Protein AF-A0A540W1D3-F1 (afdb_monomer_lite)

Foldseek 3Di:
DCLDQAVVSVHPRAQEDEAAQFDDPPPPDDDGDHQQQVVLDDDLPCPSGHPQVCLVPPVVVVVVNCVRHVNHFYWYDYLADHLNQWPRSDRDQAPDPPGHGTAGDPVSDDDWDWDWDDDPVGIKIKTKDAQDFDPDDCDDPNVVPDDDDDTQTWMKMWIFDDADPVRDDTGIDITTGSHRDDDPVRVVVRVVVVVCVVVVVVLVVCLCPPVVLVVDPDPDVVVNVVSVVVSVVLLVVLLVCQLVFDQPDDPPDDDDDSNPDDSVRSVVRVVVVVVVDDDPDDDDDPPDDDPPD

Secondary structure (DSSP, 8-state):
-HHHH-TTTT-----EEEEEES--TT--SSSP--TT-GGG---TT-TT---HHHHTTHHHHHHHHHHH-TT-EEEEEESS--GGGBTTS-SSSSSSTTPPPP-B-GGGS---EEEEEEETTEEEEEEEEEEE-----S-GGGTT--SS-----EEEEEEE-S--TTSPPPPPEEEEES-SS--HHHHHHHHHHHHTHHHHHHHHHHHHHTS-TT-S---SHHHHHHHHHHHHHHHHHHHHTGGG------TTSPP--GGG--HHHHHHHHHHHHTTS--SSPPPPPSS--S--

Structure (mmCIF, N/CA/C/O backbone):
data_AF-A0A540W1D3-F1
#
_entry.id   AF-A0A540W1D3-F1
#
loop_
_atom_site.group_PDB
_atom_site.id
_atom_site.type_symbol
_atom_site.label_atom_id
_atom_site.label_alt_id
_atom_site.label_comp_id
_atom_site.label_asym_id
_atom_site.label_entity_id
_atom_site.label_seq_id
_atom_site.pdbx_PDB_ins_code
_atom_site.Cartn_x
_atom_site.Cartn_y
_atom_site.Cartn_z
_atom_site.occupancy
_atom_site.B_iso_or_equiv
_atom_site.auth_seq_id
_atom_site.auth_comp_id
_atom_site.auth_asym_id
_atom_site.auth_atom_id
_atom_site.pdbx_PDB_model_num
ATOM 1 N N . MET A 1 1 ? 3.772 19.049 2.034 1.00 85.75 1 MET A N 1
ATOM 2 C CA . MET A 1 1 ? 5.084 18.387 2.199 1.00 85.75 1 MET A CA 1
ATOM 3 C C . MET A 1 1 ? 5.730 18.652 3.558 1.00 85.75 1 MET A C 1
ATOM 5 O O . MET A 1 1 ? 5.825 17.698 4.314 1.00 85.75 1 MET A O 1
ATOM 9 N N . ASN A 1 2 ? 6.068 19.894 3.945 1.00 87.00 2 ASN A N 1
ATOM 10 C CA . ASN A 1 2 ? 6.682 20.184 5.263 1.00 87.00 2 ASN A CA 1
ATOM 11 C C . ASN A 1 2 ? 5.919 19.600 6.465 1.00 87.00 2 ASN A C 1
ATOM 13 O O . ASN A 1 2 ? 6.499 18.860 7.249 1.00 87.00 2 ASN A O 1
ATOM 17 N N . LYS A 1 3 ? 4.600 19.819 6.549 1.00 88.50 3 LYS A N 1
ATOM 18 C CA . LYS A 1 3 ? 3.762 19.248 7.623 1.00 88.50 3 LYS A CA 1
ATOM 19 C C . LYS A 1 3 ? 3.790 17.716 7.698 1.00 88.50 3 LYS A C 1
ATOM 21 O O . LYS A 1 3 ? 3.527 17.160 8.756 1.00 88.50 3 LYS A O 1
ATOM 26 N N . LEU A 1 4 ? 4.084 17.043 6.585 1.00 85.62 4 LEU A N 1
ATOM 27 C CA . LEU A 1 4 ? 4.063 15.585 6.484 1.00 85.62 4 LEU A CA 1
ATOM 28 C C . LEU A 1 4 ? 5.431 14.971 6.796 1.00 85.62 4 LEU A C 1
ATOM 30 O O . LEU A 1 4 ? 5.492 14.020 7.562 1.00 85.62 4 LEU A O 1
ATOM 34 N N . PHE A 1 5 ? 6.517 15.516 6.242 1.00 89.44 5 PHE A N 1
ATOM 35 C CA . PHE A 1 5 ? 7.843 14.879 6.284 1.00 89.44 5 PHE A CA 1
ATOM 36 C C . PHE A 1 5 ? 8.843 15.594 7.205 1.00 89.44 5 PHE A C 1
ATOM 38 O O . PHE A 1 5 ? 9.684 14.940 7.808 1.00 89.44 5 PHE A O 1
ATOM 45 N N . ASN A 1 6 ? 8.735 16.909 7.402 1.00 91.19 6 ASN A N 1
ATOM 46 C CA . ASN A 1 6 ? 9.759 17.682 8.105 1.00 91.19 6 ASN A CA 1
ATOM 47 C C . ASN A 1 6 ? 9.479 17.776 9.617 1.00 91.19 6 ASN A C 1
ATOM 49 O O . ASN A 1 6 ? 8.715 18.641 10.049 1.00 91.19 6 ASN A O 1
ATOM 53 N N . ARG A 1 7 ? 10.110 16.912 10.430 1.00 87.56 7 ARG A N 1
ATOM 54 C CA . ARG A 1 7 ? 9.991 16.965 11.907 1.00 87.56 7 ARG A CA 1
ATOM 55 C C . ARG A 1 7 ? 10.544 18.262 12.492 1.00 87.56 7 ARG A C 1
ATOM 57 O O . ARG A 1 7 ? 9.928 18.834 13.385 1.00 87.56 7 ARG A O 1
ATOM 64 N N . SER A 1 8 ? 11.667 18.742 11.964 1.00 86.88 8 SER A N 1
ATOM 65 C CA . SER A 1 8 ? 12.352 19.945 12.455 1.00 86.88 8 SER A CA 1
ATOM 66 C C . SER A 1 8 ? 11.527 21.219 12.256 1.00 86.88 8 SER A C 1
ATOM 68 O O . SER A 1 8 ? 11.670 22.168 13.016 1.00 86.88 8 SER A O 1
ATOM 70 N N . ALA A 1 9 ? 10.620 21.229 11.274 1.00 86.00 9 ALA A N 1
ATOM 71 C CA . ALA A 1 9 ? 9.668 22.314 11.035 1.00 86.00 9 ALA A CA 1
ATOM 72 C C . ALA A 1 9 ? 8.279 22.070 11.669 1.00 86.00 9 ALA A C 1
ATOM 74 O O . ALA A 1 9 ? 7.290 22.662 11.234 1.00 86.00 9 ALA A O 1
ATOM 75 N N . GLY A 1 10 ? 8.175 21.175 12.659 1.00 80.88 10 GLY A N 1
ATOM 76 C CA . GLY A 1 10 ? 6.924 20.891 13.375 1.00 80.88 10 GLY A CA 1
ATOM 77 C C . GLY A 1 10 ? 5.929 19.999 12.619 1.00 80.88 10 GLY A C 1
ATOM 78 O O . GLY A 1 10 ? 4.747 19.971 12.959 1.00 80.88 10 GLY A O 1
ATOM 79 N N . GLY A 1 11 ? 6.373 19.290 11.578 1.00 87.19 11 GLY A N 1
ATOM 80 C CA . GLY A 1 11 ? 5.583 18.276 10.878 1.00 87.19 11 GLY A CA 1
ATOM 81 C C . GLY A 1 11 ? 5.578 16.914 11.581 1.00 87.19 11 GLY A C 1
ATOM 82 O O . GLY A 1 11 ? 6.406 16.632 12.444 1.00 87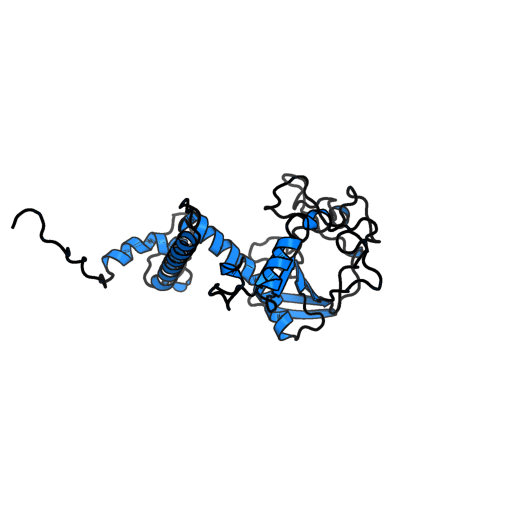.19 11 GLY A O 1
ATOM 83 N N . ILE A 1 12 ? 4.665 16.027 11.172 1.00 84.06 12 ILE A N 1
ATOM 84 C CA . ILE A 1 12 ? 4.482 14.696 11.790 1.00 84.06 12 ILE A CA 1
ATOM 85 C C . ILE A 1 12 ? 5.610 13.703 11.468 1.00 84.06 12 ILE A C 1
ATOM 87 O O . ILE A 1 12 ? 5.731 12.666 12.116 1.00 84.06 12 ILE A O 1
ATOM 91 N N . GLY A 1 13 ? 6.443 14.006 10.469 1.00 87.88 13 GLY A N 1
ATOM 92 C CA . GLY A 1 13 ? 7.640 13.233 10.166 1.00 87.88 13 GLY A CA 1
ATOM 93 C C . GLY A 1 13 ? 7.377 11.808 9.712 1.00 87.88 13 GLY A C 1
ATOM 94 O O . GLY A 1 13 ? 7.962 10.881 10.283 1.00 87.88 13 GLY A O 1
ATOM 95 N N . LEU A 1 14 ? 6.504 11.643 8.715 1.00 83.44 14 LEU A N 1
ATOM 96 C CA . LEU A 1 14 ? 6.305 10.375 8.022 1.00 83.44 14 LEU A CA 1
ATOM 97 C C . LEU A 1 14 ? 7.659 9.844 7.540 1.00 83.44 14 LEU A C 1
ATOM 99 O O . LEU A 1 14 ? 8.406 10.542 6.854 1.00 83.44 14 LEU A O 1
ATOM 103 N N . SER A 1 15 ? 7.974 8.611 7.922 1.00 86.38 15 SER A N 1
ATOM 104 C CA . SER A 1 15 ? 9.260 7.958 7.655 1.00 86.38 15 SER A CA 1
ATOM 105 C C . SER A 1 15 ? 9.141 6.748 6.729 1.00 86.38 15 SER A C 1
ATOM 107 O O . SER A 1 15 ? 10.139 6.086 6.473 1.00 86.38 15 SER A O 1
ATOM 109 N N . LEU A 1 16 ? 7.944 6.459 6.214 1.00 82.56 16 LEU A N 1
ATOM 110 C CA . LEU A 1 16 ? 7.698 5.425 5.213 1.00 82.56 16 LEU A CA 1
ATOM 111 C C . LEU A 1 16 ? 6.676 5.944 4.200 1.00 82.56 16 LEU A C 1
ATOM 113 O O . LEU A 1 16 ? 5.617 6.439 4.590 1.00 82.56 16 LEU A O 1
ATOM 117 N N . MET A 1 17 ? 6.977 5.813 2.912 1.00 83.94 17 MET A N 1
ATOM 118 C CA . MET A 1 17 ? 6.045 6.116 1.826 1.00 83.94 17 MET A CA 1
ATOM 119 C C . MET A 1 17 ? 5.960 4.931 0.872 1.00 83.94 17 MET A C 1
ATOM 121 O O . MET A 1 17 ? 6.982 4.384 0.468 1.00 83.94 17 MET A O 1
ATOM 125 N N . ARG A 1 18 ? 4.732 4.553 0.506 1.00 83.25 18 ARG A N 1
ATOM 126 C CA . ARG A 1 18 ? 4.469 3.544 -0.519 1.00 83.25 18 ARG A CA 1
ATOM 127 C C . ARG A 1 18 ? 4.267 4.218 -1.876 1.00 83.25 18 ARG A C 1
ATOM 129 O O . ARG A 1 18 ? 3.488 5.165 -1.955 1.00 83.25 18 ARG A O 1
ATOM 136 N N . VAL A 1 19 ? 4.931 3.713 -2.910 1.00 86.56 19 VAL A N 1
ATOM 137 C CA . VAL A 1 19 ? 4.941 4.280 -4.264 1.00 86.56 19 VAL A CA 1
ATOM 138 C C . VAL A 1 19 ? 4.588 3.186 -5.277 1.00 86.56 19 VAL A C 1
ATOM 140 O O . VAL A 1 19 ? 5.283 2.172 -5.334 1.00 86.56 19 VAL A O 1
ATOM 143 N N . PRO A 1 20 ? 3.520 3.347 -6.071 1.00 83.62 20 PRO A N 1
ATOM 144 C CA . PRO A 1 20 ? 3.271 2.467 -7.204 1.00 83.62 20 PRO A CA 1
ATOM 145 C C . PRO A 1 20 ? 4.400 2.564 -8.241 1.00 83.62 20 PRO A C 1
ATOM 147 O O . PRO A 1 20 ? 4.852 3.662 -8.551 1.00 83.62 20 PRO A O 1
ATOM 150 N N . MET A 1 21 ? 4.849 1.432 -8.778 1.00 84.38 21 MET A N 1
ATOM 151 C CA . MET A 1 21 ? 5.685 1.376 -9.978 1.00 84.38 21 MET A CA 1
ATOM 152 C C . MET A 1 21 ? 4.778 1.120 -11.177 1.00 84.38 21 MET A C 1
ATOM 154 O O . MET A 1 21 ? 4.112 0.085 -11.228 1.00 84.38 21 MET A O 1
ATOM 158 N N . GLY A 1 22 ? 4.731 2.066 -12.113 1.00 86.12 22 GLY A N 1
ATOM 159 C CA . GLY A 1 22 ? 3.737 2.048 -13.1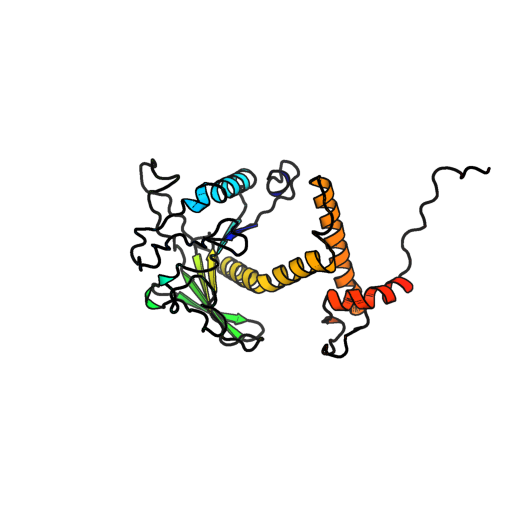81 1.00 86.12 22 GLY A CA 1
ATOM 160 C C . GLY A 1 22 ? 2.338 2.420 -12.683 1.00 86.12 22 GLY A C 1
ATOM 161 O O . GLY A 1 22 ? 2.156 3.051 -11.638 1.00 86.12 22 GLY A O 1
ATOM 162 N N . SER A 1 23 ? 1.323 2.028 -13.446 1.00 84.81 23 SER A N 1
ATOM 163 C CA . SER A 1 23 ? -0.061 2.380 -13.152 1.00 84.81 23 SER A CA 1
ATOM 164 C C . SER A 1 23 ? -0.620 1.722 -11.899 1.00 84.81 23 SER A C 1
ATOM 166 O O . SER A 1 23 ? -0.364 0.559 -11.615 1.00 84.81 23 SER A O 1
ATOM 168 N N . SER A 1 24 ? -1.485 2.459 -11.203 1.00 82.50 24 SER A N 1
ATOM 169 C CA . SER A 1 24 ? -2.366 1.954 -10.148 1.00 82.50 24 SER A CA 1
ATOM 170 C C . SER A 1 24 ? -3.823 2.283 -10.478 1.00 82.50 24 SER A C 1
ATOM 172 O O . SER A 1 24 ? -4.117 2.976 -11.451 1.00 82.50 24 SER A O 1
ATOM 174 N N . ASP A 1 25 ? -4.749 1.860 -9.622 1.00 76.25 25 ASP A N 1
ATOM 175 C CA . ASP A 1 25 ? -6.150 2.292 -9.666 1.00 76.25 25 ASP A CA 1
ATOM 176 C C . ASP A 1 25 ? -6.335 3.812 -9.462 1.00 76.25 25 ASP A C 1
ATOM 178 O O . ASP A 1 25 ? -7.406 4.341 -9.752 1.00 76.25 25 ASP A O 1
ATOM 182 N N . TYR A 1 26 ? -5.297 4.520 -8.999 1.00 71.38 26 TYR A N 1
ATOM 183 C CA . TYR A 1 26 ? -5.271 5.979 -8.837 1.00 71.38 26 TYR A CA 1
ATOM 184 C C . TYR A 1 26 ? -4.557 6.720 -9.976 1.00 71.38 26 TYR A C 1
ATOM 186 O O . TYR A 1 26 ? -4.406 7.941 -9.897 1.00 71.38 26 TYR A O 1
ATOM 194 N N . THR A 1 27 ? -4.111 6.026 -11.028 1.00 78.94 27 THR A N 1
ATOM 195 C CA . THR A 1 27 ? -3.547 6.693 -12.207 1.00 78.94 27 THR A CA 1
ATOM 196 C C . THR A 1 27 ? -4.639 7.503 -12.902 1.00 78.94 27 THR A C 1
ATOM 198 O O . THR A 1 27 ? -5.654 6.964 -13.334 1.00 78.94 27 THR A O 1
ATOM 201 N N . ALA A 1 28 ? -4.441 8.820 -12.985 1.00 70.88 28 ALA A N 1
ATOM 202 C CA . ALA A 1 28 ? -5.463 9.745 -13.472 1.00 70.88 28 ALA A CA 1
ATOM 203 C C . ALA A 1 28 ? -5.654 9.699 -14.996 1.00 70.88 28 ALA A C 1
ATOM 205 O O . ALA A 1 28 ? -6.727 10.038 -15.493 1.00 70.88 28 ALA A O 1
ATOM 206 N N . THR A 1 29 ? -4.616 9.308 -15.731 1.00 72.06 29 THR A N 1
ATOM 207 C CA . THR A 1 29 ? -4.564 9.349 -17.192 1.00 72.06 29 THR A CA 1
ATOM 208 C C . THR A 1 29 ? -4.540 7.935 -17.766 1.00 72.06 29 THR A C 1
ATOM 210 O O . THR A 1 29 ? -3.561 7.222 -17.557 1.00 72.06 29 THR A O 1
ATOM 213 N N . PRO A 1 30 ? -5.591 7.512 -18.491 1.00 72.38 30 PRO A N 1
ATOM 214 C CA . PRO A 1 30 ? -5.525 6.337 -19.351 1.00 72.38 30 PRO A CA 1
ATOM 215 C C . PRO A 1 30 ? -4.537 6.558 -20.516 1.00 72.38 30 PRO A C 1
ATOM 217 O O . PRO A 1 30 ? -4.353 7.707 -20.928 1.00 72.38 30 PRO A O 1
ATOM 220 N N . PRO A 1 31 ? -3.982 5.488 -21.116 1.00 80.62 31 PRO A N 1
ATOM 221 C CA . PRO A 1 31 ? -4.163 4.079 -20.750 1.00 80.62 31 PRO A CA 1
ATOM 222 C C . PRO A 1 31 ? -3.361 3.677 -19.499 1.00 80.62 31 PRO A C 1
ATOM 224 O O . PRO A 1 31 ? -2.502 4.415 -19.028 1.00 80.62 31 PRO A O 1
ATOM 227 N N . THR A 1 32 ? -3.646 2.489 -18.955 1.00 84.81 32 THR A N 1
ATOM 228 C CA . THR A 1 32 ? -2.751 1.858 -17.973 1.00 84.81 32 THR A CA 1
ATOM 229 C C . THR A 1 32 ? -1.381 1.644 -18.599 1.00 84.81 32 THR A C 1
ATOM 231 O O . THR A 1 32 ? -1.317 1.174 -19.734 1.00 84.81 32 THR A O 1
ATOM 234 N N . TYR A 1 33 ? -0.330 1.933 -17.841 1.00 88.94 33 TYR A N 1
ATOM 235 C CA . TYR A 1 33 ? 1.055 1.789 -18.266 1.00 88.94 33 TYR A CA 1
ATOM 236 C C . TYR A 1 33 ? 1.892 0.989 -17.263 1.00 88.94 33 TYR A C 1
ATOM 238 O O . TYR A 1 33 ? 1.655 1.045 -16.051 1.00 88.94 33 TYR A O 1
ATOM 246 N N . SER A 1 34 ? 2.913 0.314 -17.766 1.00 89.06 34 SER A N 1
ATOM 247 C CA . SER A 1 34 ? 4.101 -0.106 -17.029 1.00 89.06 34 SER A CA 1
ATOM 248 C C . SER A 1 34 ? 5.313 0.669 -17.550 1.00 89.06 34 SER A C 1
ATOM 250 O O . SER A 1 34 ? 5.213 1.475 -18.474 1.00 89.06 34 SER A O 1
ATOM 252 N N . TYR A 1 35 ? 6.481 0.448 -16.954 1.00 90.50 35 TYR A N 1
ATOM 253 C CA . TYR A 1 35 ? 7.702 1.053 -17.477 1.00 90.50 35 TYR A CA 1
ATOM 254 C C . TYR A 1 35 ? 8.233 0.351 -18.721 1.00 90.50 35 TYR A C 1
ATOM 256 O O . TYR A 1 35 ? 9.145 0.886 -19.322 1.00 90.50 35 TYR A O 1
ATOM 264 N N . ASP A 1 36 ? 7.695 -0.798 -19.128 1.00 89.06 36 ASP A N 1
ATOM 265 C CA . ASP A 1 36 ? 8.194 -1.533 -20.294 1.00 89.06 36 ASP A CA 1
ATOM 266 C C . ASP A 1 36 ? 7.053 -2.200 -21.065 1.00 89.06 36 ASP A C 1
ATOM 268 O O . ASP A 1 36 ? 7.063 -3.396 -21.347 1.00 89.06 36 ASP A O 1
ATOM 272 N N . ASP A 1 37 ? 6.004 -1.426 -21.354 1.00 84.12 37 ASP A N 1
ATOM 273 C CA . ASP A 1 37 ? 4.843 -1.959 -22.066 1.00 84.12 37 ASP A CA 1
ATOM 274 C C . ASP A 1 37 ? 5.186 -2.390 -23.483 1.00 84.12 37 ASP A C 1
ATOM 276 O O . ASP A 1 37 ? 4.652 -3.394 -23.940 1.00 84.12 37 ASP A O 1
ATOM 280 N N . ASN A 1 38 ? 6.026 -1.613 -24.178 1.00 82.81 38 ASN A N 1
ATOM 281 C CA . ASN A 1 38 ? 6.475 -1.864 -25.548 1.00 82.81 38 ASN A CA 1
ATOM 282 C C . ASN A 1 38 ? 5.335 -2.278 -26.511 1.00 82.81 38 ASN A C 1
ATOM 284 O O . ASN A 1 38 ? 5.466 -3.215 -27.291 1.00 82.81 38 ASN A O 1
ATOM 288 N N . ASN A 1 39 ? 4.163 -1.629 -26.425 1.00 82.75 39 ASN A N 1
ATOM 289 C CA . ASN A 1 39 ? 2.950 -2.021 -27.169 1.00 82.75 39 ASN A CA 1
ATOM 290 C C . ASN A 1 39 ? 2.600 -3.520 -27.049 1.00 82.75 39 ASN A C 1
ATOM 292 O O . ASN A 1 39 ? 2.087 -4.131 -27.985 1.00 82.75 39 ASN A O 1
ATOM 296 N N . ASN A 1 40 ? 2.878 -4.094 -25.882 1.00 81.06 40 ASN A N 1
ATOM 297 C CA . ASN A 1 40 ? 2.750 -5.505 -25.554 1.00 81.06 40 ASN A CA 1
ATOM 298 C C . ASN A 1 40 ? 3.654 -6.455 -26.366 1.00 81.06 40 ASN A C 1
ATOM 300 O O . ASN A 1 40 ? 3.370 -7.646 -26.477 1.00 81.06 40 ASN A O 1
ATOM 304 N N . VAL A 1 41 ? 4.747 -5.948 -26.934 1.00 84.81 41 VAL A N 1
ATOM 305 C CA . VAL A 1 41 ? 5.796 -6.764 -27.552 1.00 84.81 41 VAL A CA 1
ATOM 306 C C . VAL A 1 41 ? 6.827 -7.117 -26.487 1.00 84.81 41 VAL A C 1
ATOM 308 O O . VAL A 1 41 ? 7.332 -6.234 -25.796 1.00 84.81 41 VAL A O 1
ATOM 311 N N . ALA A 1 42 ? 7.156 -8.405 -26.367 1.00 81.62 42 ALA A N 1
ATOM 312 C CA . ALA A 1 42 ? 8.134 -8.867 -25.392 1.00 81.62 42 ALA A CA 1
ATOM 313 C C . ALA A 1 42 ? 9.474 -8.138 -25.550 1.00 81.62 42 ALA A C 1
ATOM 315 O O . ALA A 1 42 ? 10.042 -8.097 -26.644 1.00 81.62 42 ALA A O 1
ATOM 316 N N . ASP A 1 43 ? 9.995 -7.609 -24.444 1.00 78.12 43 ASP A N 1
ATOM 317 C CA . ASP A 1 43 ? 11.306 -6.969 -24.391 1.00 78.12 43 ASP A CA 1
ATOM 3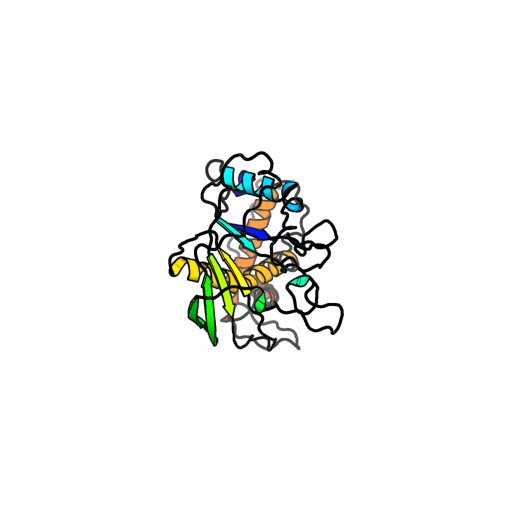18 C C . ASP A 1 43 ? 12.158 -7.543 -23.249 1.00 78.12 43 ASP A C 1
ATOM 320 O O . ASP A 1 43 ? 12.431 -6.878 -22.248 1.00 78.12 43 ASP A O 1
ATOM 324 N N . PRO A 1 44 ? 12.653 -8.787 -23.389 1.00 73.81 44 PRO A N 1
ATOM 325 C CA . PRO A 1 44 ? 13.517 -9.398 -22.377 1.00 73.81 44 PRO A CA 1
ATOM 326 C C . PRO A 1 44 ? 14.812 -8.610 -22.131 1.00 73.81 44 PRO A C 1
ATOM 328 O O . PRO A 1 44 ? 15.505 -8.825 -21.136 1.00 73.81 44 PRO A O 1
ATOM 331 N N . THR A 1 45 ? 15.174 -7.710 -23.051 1.00 76.25 45 THR A N 1
ATOM 332 C CA . THR A 1 45 ? 16.365 -6.869 -22.940 1.00 76.25 45 THR A CA 1
ATOM 333 C C . THR A 1 45 ? 16.119 -5.555 -22.201 1.00 76.25 45 THR A C 1
ATOM 335 O O . THR A 1 45 ? 17.104 -4.922 -21.803 1.00 76.25 45 THR A O 1
ATOM 338 N N . LEU A 1 46 ? 14.852 -5.187 -21.965 1.00 75.19 46 LEU A N 1
ATOM 339 C CA . LEU A 1 46 ? 14.403 -3.900 -21.428 1.00 75.19 46 LEU A CA 1
ATOM 340 C C . LEU A 1 46 ? 14.873 -2.706 -22.281 1.00 75.19 46 LEU A C 1
ATOM 342 O O . LEU A 1 46 ? 15.230 -1.659 -21.738 1.00 75.19 46 LEU A O 1
ATOM 346 N N . ALA A 1 47 ? 14.949 -2.872 -23.602 1.00 79.75 47 ALA A N 1
ATOM 347 C CA . ALA A 1 47 ? 15.370 -1.831 -24.538 1.00 79.75 47 ALA A CA 1
ATOM 348 C C . ALA A 1 47 ? 14.394 -0.640 -24.599 1.00 79.75 47 ALA A C 1
ATOM 350 O O . ALA A 1 47 ? 14.821 0.477 -24.897 1.00 79.75 47 ALA A O 1
ATOM 351 N N . HIS A 1 48 ? 13.116 -0.858 -24.288 1.00 82.75 48 HIS A N 1
ATOM 352 C CA . HIS A 1 48 ? 12.050 0.146 -24.301 1.00 82.75 48 HIS A CA 1
ATOM 353 C C . HIS A 1 48 ? 11.622 0.578 -22.896 1.00 82.75 48 HIS A C 1
ATOM 355 O O . HIS A 1 48 ? 10.679 1.364 -22.754 1.00 82.75 48 HIS A O 1
ATOM 361 N N . PHE A 1 49 ? 12.353 0.135 -21.866 1.00 89.56 49 PHE A N 1
ATOM 362 C CA . PHE A 1 49 ? 12.089 0.533 -20.495 1.00 89.56 49 PHE A CA 1
ATOM 363 C C . PHE A 1 49 ? 12.191 2.057 -20.336 1.00 89.56 49 PHE A C 1
ATOM 365 O O . PHE A 1 49 ? 13.182 2.679 -20.725 1.00 89.56 49 PHE A O 1
ATOM 372 N N . SER A 1 50 ? 11.175 2.663 -19.724 1.00 84.25 50 SER A N 1
ATOM 373 C CA . SER A 1 50 ? 11.077 4.099 -19.522 1.00 84.25 50 SER A CA 1
ATOM 374 C C . SER A 1 50 ? 10.276 4.492 -18.286 1.00 84.25 50 SER A C 1
ATOM 376 O O . SER A 1 50 ? 9.123 4.106 -18.105 1.00 84.25 50 SER A O 1
ATOM 378 N N . ILE A 1 51 ? 10.865 5.371 -17.471 1.00 86.69 51 ILE A N 1
ATOM 379 C CA . ILE A 1 51 ? 10.184 6.052 -16.355 1.00 86.69 51 ILE A CA 1
ATOM 380 C C . ILE A 1 51 ? 9.668 7.445 -16.734 1.00 86.69 51 ILE A C 1
ATOM 382 O O . ILE A 1 51 ? 9.284 8.211 -15.849 1.00 86.69 51 ILE A O 1
ATOM 386 N N . THR A 1 52 ? 9.681 7.813 -18.022 1.00 86.00 52 THR A N 1
ATOM 387 C CA . THR A 1 52 ? 9.335 9.170 -18.481 1.00 86.00 52 THR A CA 1
ATOM 388 C C . THR A 1 52 ? 7.987 9.646 -17.948 1.00 86.00 52 THR A C 1
ATOM 390 O O . THR A 1 52 ? 7.862 10.800 -17.542 1.00 86.00 52 THR A O 1
ATOM 393 N N . HIS A 1 53 ? 7.000 8.750 -17.873 1.00 84.06 53 HIS A N 1
ATOM 394 C CA . HIS A 1 53 ? 5.678 9.065 -17.333 1.00 84.06 53 HIS A CA 1
ATOM 395 C C . HIS A 1 53 ? 5.747 9.630 -15.899 1.00 84.06 53 HIS A C 1
ATOM 397 O O . HIS A 1 53 ? 5.112 10.633 -15.572 1.00 84.06 53 HIS A O 1
ATOM 403 N N . ASP A 1 54 ? 6.585 9.035 -15.054 1.00 86.50 54 ASP A N 1
ATOM 404 C CA . ASP A 1 54 ? 6.694 9.358 -13.631 1.00 86.50 54 ASP A CA 1
ATOM 405 C C . ASP A 1 54 ? 7.554 10.596 -13.351 1.00 86.50 54 ASP A C 1
ATOM 407 O O . ASP A 1 54 ? 7.506 11.157 -12.251 1.00 86.50 54 ASP A O 1
ATOM 411 N N . GLN A 1 55 ? 8.310 11.074 -14.343 1.00 86.06 55 GLN A N 1
ATOM 412 C CA . GLN A 1 55 ? 9.123 12.283 -14.213 1.00 86.06 55 GLN A CA 1
ATOM 413 C C . GLN A 1 55 ? 8.299 13.550 -14.030 1.00 86.06 55 GLN A C 1
ATOM 415 O O . GLN A 1 55 ? 8.766 14.493 -13.395 1.00 86.06 55 GLN A O 1
ATOM 420 N N . ALA A 1 56 ? 7.094 13.587 -14.596 1.00 83.06 56 ALA A N 1
ATOM 421 C CA . ALA A 1 56 ? 6.275 14.788 -14.580 1.00 83.06 56 ALA A CA 1
ATOM 422 C C . ALA A 1 56 ? 5.733 15.107 -13.177 1.00 83.06 56 ALA A C 1
ATOM 424 O O . ALA A 1 56 ? 5.562 16.278 -12.842 1.00 83.06 56 ALA A O 1
ATOM 425 N N . TYR A 1 57 ? 5.460 14.088 -12.349 1.00 80.62 57 TYR A N 1
ATOM 426 C CA . TYR A 1 57 ? 4.777 14.298 -11.067 1.00 80.62 57 TYR A CA 1
ATOM 427 C C . TYR A 1 57 ? 5.204 13.354 -9.935 1.00 80.62 57 TYR A C 1
ATOM 429 O O . TYR A 1 57 ? 5.363 13.826 -8.809 1.00 80.62 57 TYR A O 1
ATOM 437 N N . THR A 1 58 ? 5.424 12.057 -10.184 1.00 86.00 58 THR A N 1
ATOM 438 C CA . THR A 1 58 ? 5.778 11.107 -9.115 1.00 86.00 58 THR A CA 1
ATOM 439 C C . THR A 1 58 ? 7.158 11.437 -8.556 1.00 86.00 58 THR A C 1
ATOM 441 O O . THR A 1 58 ? 7.298 11.750 -7.374 1.00 86.00 58 THR A O 1
ATOM 444 N N . ILE A 1 59 ? 8.180 11.426 -9.414 1.00 89.00 59 ILE A N 1
ATOM 445 C CA . ILE A 1 59 ? 9.584 11.575 -9.011 1.00 89.00 59 ILE A CA 1
ATOM 446 C C . ILE A 1 59 ? 9.842 12.914 -8.300 1.00 89.00 59 ILE A C 1
ATOM 448 O O . ILE A 1 59 ? 10.433 12.882 -7.216 1.00 89.00 59 ILE A O 1
ATOM 452 N N . PRO A 1 60 ? 9.364 14.073 -8.801 1.00 89.38 60 PRO A N 1
ATOM 453 C CA . PRO A 1 60 ? 9.554 15.347 -8.107 1.00 89.38 60 PRO A CA 1
ATOM 454 C C . PRO A 1 60 ? 8.977 15.358 -6.684 1.00 89.38 60 PRO A C 1
ATOM 456 O O . PRO A 1 60 ? 9.600 15.886 -5.761 1.00 89.38 60 PRO A O 1
ATOM 459 N N . ILE A 1 61 ? 7.812 14.735 -6.469 1.00 89.44 61 ILE A N 1
ATOM 460 C CA . ILE A 1 61 ? 7.186 14.662 -5.141 1.00 89.44 61 ILE A CA 1
ATOM 461 C C . ILE A 1 61 ? 7.974 13.746 -4.201 1.00 89.44 61 ILE A C 1
ATOM 463 O O . ILE A 1 61 ? 8.125 14.076 -3.021 1.00 89.44 61 ILE A O 1
ATOM 467 N N . LEU A 1 62 ? 8.516 12.633 -4.704 1.00 91.62 62 LEU A N 1
ATOM 468 C CA . LEU A 1 62 ? 9.375 11.746 -3.914 1.00 91.62 62 LEU A CA 1
ATOM 469 C C . LEU A 1 62 ? 10.665 12.447 -3.488 1.00 91.62 62 LEU A C 1
ATOM 471 O O . LEU A 1 62 ? 11.026 12.400 -2.313 1.00 91.62 62 LEU A O 1
ATOM 475 N N . GLN A 1 63 ? 11.319 13.153 -4.413 1.00 92.38 63 GLN A N 1
ATOM 476 C CA . GLN A 1 63 ? 12.524 13.933 -4.124 1.00 92.38 63 GLN A CA 1
ATOM 477 C C . GLN A 1 63 ? 12.243 15.040 -3.102 1.00 92.38 63 GLN A C 1
ATOM 479 O O . GLN A 1 63 ? 13.024 15.242 -2.173 1.00 92.38 63 GLN A O 1
ATOM 484 N N . GLN A 1 64 ? 11.096 15.716 -3.214 1.00 93.62 64 GLN A N 1
ATOM 485 C CA . GLN A 1 64 ? 10.675 16.713 -2.232 1.00 93.62 64 GLN A CA 1
ATOM 486 C C . GLN A 1 64 ? 10.381 16.094 -0.856 1.00 93.62 64 GLN A C 1
ATOM 488 O O . GLN A 1 64 ? 10.647 16.717 0.168 1.00 93.62 64 GLN A O 1
ATOM 493 N N . ALA A 1 65 ? 9.811 14.889 -0.794 1.00 92.12 65 ALA A N 1
ATOM 494 C CA . ALA A 1 65 ? 9.603 14.194 0.475 1.00 92.12 65 ALA A CA 1
ATOM 495 C C . ALA A 1 65 ? 10.945 13.827 1.126 1.00 92.12 65 ALA A C 1
ATOM 497 O O . ALA A 1 65 ? 11.149 14.092 2.312 1.00 92.12 65 ALA A O 1
ATOM 498 N N . GLN A 1 66 ? 11.866 13.279 0.330 1.00 91.44 66 GLN A N 1
ATOM 499 C CA . GLN A 1 66 ? 13.175 12.821 0.783 1.00 91.44 66 GLN A CA 1
ATOM 500 C C . GLN A 1 66 ? 14.075 13.978 1.226 1.00 91.44 66 GLN A C 1
ATOM 502 O O . GLN A 1 66 ? 14.762 13.850 2.235 1.00 91.44 66 GLN A O 1
ATOM 507 N N . SER A 1 67 ? 14.035 15.132 0.551 1.00 95.00 67 SER A N 1
ATOM 508 C CA . SER A 1 67 ? 14.799 16.313 0.981 1.00 95.00 67 SER A CA 1
ATOM 509 C C . SER A 1 67 ? 14.341 16.850 2.342 1.00 95.00 67 SER A C 1
ATOM 511 O O . SER A 1 67 ? 15.140 17.403 3.094 1.00 95.00 67 SER A O 1
ATOM 513 N N . LEU A 1 68 ? 13.067 16.650 2.687 1.00 94.88 68 LEU A N 1
ATOM 514 C CA . LEU A 1 68 ? 12.487 17.051 3.969 1.00 94.88 68 LEU A CA 1
ATOM 515 C C . LEU A 1 68 ? 12.666 16.008 5.076 1.00 94.88 68 LEU A C 1
ATOM 517 O O . LEU A 1 68 ? 12.662 16.367 6.253 1.00 94.88 68 LEU A O 1
ATOM 521 N N . ASN A 1 69 ? 12.793 14.731 4.715 1.00 93.31 69 ASN A N 1
ATOM 522 C CA . ASN A 1 69 ? 13.110 13.648 5.637 1.00 93.31 69 ASN A CA 1
ATOM 523 C C . ASN A 1 69 ? 14.106 12.666 5.004 1.00 93.31 69 ASN A C 1
ATOM 525 O O . ASN A 1 69 ? 13.688 11.617 4.511 1.00 93.31 69 ASN A O 1
ATOM 529 N N . PRO A 1 70 ? 15.421 12.940 5.068 1.00 91.56 70 PRO A N 1
ATOM 530 C CA . PRO A 1 70 ? 16.432 12.076 4.453 1.00 91.56 70 PRO A CA 1
ATOM 531 C C . PRO A 1 70 ? 16.451 10.643 5.004 1.00 91.56 70 PRO A C 1
ATOM 533 O O . PRO A 1 70 ? 16.937 9.731 4.346 1.00 91.56 70 PRO A O 1
ATOM 536 N N . SER A 1 71 ? 15.900 10.432 6.206 1.00 85.94 71 SER A N 1
ATOM 537 C CA . SER A 1 71 ? 15.793 9.113 6.843 1.00 85.94 71 SER A CA 1
ATOM 538 C C . SER A 1 71 ? 14.570 8.298 6.402 1.00 85.94 71 SER A C 1
ATOM 540 O O . SER A 1 71 ? 14.432 7.139 6.803 1.00 85.94 71 SER A O 1
ATOM 542 N N . MET A 1 72 ? 13.662 8.881 5.606 1.00 87.38 72 MET A N 1
ATOM 543 C CA . MET A 1 72 ? 12.454 8.187 5.172 1.00 87.38 72 MET A CA 1
ATOM 544 C C . MET A 1 72 ? 12.775 7.004 4.259 1.00 87.38 72 MET A C 1
ATOM 546 O O . MET A 1 72 ? 13.684 7.045 3.433 1.00 87.38 72 MET A O 1
ATOM 550 N N . LYS A 1 73 ? 11.977 5.950 4.382 1.00 81.88 73 LYS A N 1
ATOM 551 C CA . LYS A 1 73 ? 12.037 4.761 3.541 1.00 81.88 73 LYS A CA 1
ATOM 552 C C . LYS A 1 73 ? 10.981 4.849 2.441 1.00 81.88 73 LYS A C 1
ATOM 554 O O . LYS A 1 73 ? 9.858 5.301 2.679 1.00 81.88 73 LYS A O 1
ATOM 559 N N . LEU A 1 74 ? 11.339 4.397 1.244 1.00 80.88 74 LEU A N 1
ATOM 560 C CA . LEU A 1 74 ? 10.416 4.234 0.125 1.00 80.88 74 LEU A CA 1
ATOM 561 C C . LEU A 1 74 ? 10.144 2.742 -0.068 1.00 80.88 74 LEU A C 1
ATOM 563 O O . LEU A 1 74 ? 11.073 1.952 -0.197 1.00 80.88 74 LEU A O 1
ATOM 567 N N . LEU A 1 75 ? 8.868 2.371 -0.082 1.00 80.81 75 LEU A N 1
ATOM 568 C CA . LEU A 1 75 ? 8.401 1.045 -0.463 1.00 80.81 75 LEU A CA 1
ATOM 569 C C . LEU A 1 75 ? 7.765 1.156 -1.845 1.00 80.81 75 LEU A C 1
ATOM 571 O O . LEU A 1 75 ? 6.675 1.709 -1.974 1.00 80.81 75 LEU A O 1
ATOM 575 N N . ALA A 1 76 ? 8.438 0.640 -2.865 1.00 78.06 76 ALA A N 1
ATOM 576 C CA . ALA A 1 76 ? 7.911 0.624 -4.219 1.00 78.06 76 ALA A CA 1
ATOM 577 C C . ALA A 1 76 ? 7.268 -0.736 -4.524 1.00 78.06 76 ALA A C 1
ATOM 579 O O . ALA A 1 76 ? 7.814 -1.777 -4.161 1.00 78.06 76 ALA A O 1
ATOM 580 N N . ASN A 1 77 ? 6.105 -0.742 -5.171 1.00 81.25 77 ASN A N 1
ATOM 581 C CA . ASN A 1 77 ? 5.485 -1.969 -5.669 1.00 81.25 77 ASN A CA 1
ATOM 582 C C . ASN A 1 77 ? 4.752 -1.687 -6.974 1.00 81.25 77 ASN A C 1
ATOM 584 O O . ASN A 1 77 ? 4.085 -0.665 -7.104 1.00 81.25 77 ASN A O 1
ATOM 588 N N . ASP A 1 78 ? 4.791 -2.621 -7.901 1.00 82.44 78 ASP A N 1
ATOM 589 C CA . ASP A 1 78 ? 3.925 -2.609 -9.067 1.00 82.44 78 ASP A CA 1
ATOM 590 C C . ASP A 1 78 ? 2.506 -3.080 -8.703 1.00 82.44 78 ASP A C 1
ATOM 592 O O . ASP A 1 78 ? 2.272 -3.734 -7.678 1.00 82.44 78 ASP A O 1
ATOM 596 N N . TRP A 1 79 ? 1.526 -2.667 -9.507 1.00 81.12 79 TRP A N 1
ATOM 597 C CA . TRP A 1 79 ? 0.178 -3.260 -9.511 1.00 81.12 79 TRP A CA 1
ATOM 598 C C . TRP A 1 79 ? 0.089 -4.424 -10.494 1.00 81.12 79 TRP A C 1
ATOM 600 O O . TRP A 1 79 ? -0.693 -5.355 -10.292 1.00 81.12 79 TRP A O 1
ATOM 610 N N . SER A 1 80 ? 0.884 -4.348 -11.558 1.00 81.31 80 SER A N 1
ATOM 611 C CA . SER A 1 80 ? 1.096 -5.405 -12.527 1.00 81.31 80 SER A CA 1
ATOM 612 C C . SER A 1 80 ? 2.465 -5.210 -13.191 1.00 81.31 80 SER A C 1
ATOM 614 O O . SER A 1 80 ? 2.841 -4.063 -13.448 1.00 81.31 80 SER A O 1
ATOM 616 N N . PRO A 1 81 ? 3.153 -6.301 -13.558 1.00 82.69 81 PRO A N 1
ATOM 617 C CA . PRO A 1 81 ? 4.229 -6.275 -14.550 1.00 82.69 81 PRO A CA 1
ATOM 618 C C . PRO A 1 81 ? 3.678 -5.860 -15.933 1.00 82.69 81 PRO A C 1
ATOM 620 O O . PRO A 1 81 ? 2.446 -5.864 -16.104 1.00 82.69 81 PRO A O 1
ATOM 623 N N . PRO A 1 82 ? 4.553 -5.575 -16.922 1.00 87.62 82 PRO A N 1
ATOM 624 C CA . PRO A 1 82 ? 4.153 -5.433 -18.318 1.00 87.62 82 PRO A CA 1
ATOM 625 C C . PRO A 1 82 ? 3.271 -6.592 -18.779 1.00 87.62 82 PRO A C 1
ATOM 627 O O . PRO A 1 82 ? 3.430 -7.736 -18.346 1.00 87.62 82 PRO A O 1
ATOM 630 N N . ALA A 1 83 ? 2.326 -6.290 -19.663 1.00 87.56 83 ALA A N 1
ATOM 631 C CA . ALA A 1 83 ? 1.342 -7.257 -20.131 1.00 87.56 83 ALA A CA 1
ATOM 632 C C . ALA A 1 83 ? 1.992 -8.510 -20.765 1.00 87.56 83 ALA A C 1
ATOM 634 O O . ALA A 1 83 ? 1.556 -9.618 -20.455 1.00 87.56 83 ALA A O 1
ATOM 635 N N . TRP A 1 84 ? 3.091 -8.348 -21.509 1.00 86.00 84 TRP A N 1
ATOM 636 C CA . TRP A 1 84 ? 3.812 -9.424 -22.201 1.00 86.00 84 TRP A CA 1
ATOM 637 C C . TRP A 1 84 ? 4.525 -10.414 -21.260 1.00 86.00 84 TRP A C 1
ATOM 639 O O . TRP A 1 84 ? 4.843 -11.529 -21.662 1.00 86.00 84 TRP A O 1
ATOM 649 N N . MET A 1 85 ? 4.740 -10.048 -19.989 1.00 82.38 85 MET A N 1
ATOM 650 C CA . MET A 1 85 ? 5.292 -10.944 -18.955 1.00 82.38 85 MET A CA 1
ATOM 651 C C . MET A 1 85 ? 4.221 -11.831 -18.299 1.00 82.38 85 MET A C 1
ATOM 653 O O . MET A 1 85 ? 4.498 -12.574 -17.350 1.00 82.38 85 MET A O 1
ATOM 657 N N . LYS A 1 86 ? 2.959 -11.719 -18.731 1.00 84.06 86 LYS A N 1
ATOM 658 C CA . LYS A 1 86 ? 1.836 -12.461 -18.159 1.00 84.06 86 LYS A CA 1
ATOM 659 C C . LYS A 1 86 ? 1.240 -13.409 -19.180 1.00 84.06 86 LYS A C 1
ATOM 661 O O . LYS A 1 86 ? 1.035 -13.060 -20.332 1.00 84.06 86 LYS A O 1
ATOM 666 N N . SER A 1 87 ? 0.792 -14.560 -18.696 1.00 81.12 87 SER A N 1
ATOM 667 C CA . SER A 1 87 ? 0.141 -15.614 -19.482 1.00 81.12 87 SER A CA 1
ATOM 668 C C . SER A 1 87 ? -1.147 -15.194 -20.211 1.00 81.12 87 SER A C 1
ATOM 670 O O . SER A 1 87 ? -1.767 -16.016 -20.879 1.00 81.12 87 SER A O 1
ATOM 672 N N . ASN A 1 88 ? -1.634 -13.971 -19.982 1.00 81.50 88 ASN A N 1
ATOM 673 C CA . ASN A 1 88 ? -2.860 -13.430 -20.559 1.00 81.50 88 ASN A CA 1
ATOM 674 C C . ASN A 1 88 ? -2.650 -12.096 -21.290 1.00 81.50 88 ASN A C 1
ATOM 676 O O . ASN A 1 88 ? -3.652 -11.435 -21.581 1.00 81.50 88 ASN A O 1
ATOM 680 N N . ASP A 1 89 ? -1.398 -11.682 -21.518 1.00 84.56 89 ASP A N 1
ATOM 681 C CA . ASP A 1 89 ? -1.054 -10.496 -22.308 1.00 84.56 89 ASP A CA 1
ATOM 682 C C . ASP A 1 89 ? -1.781 -9.223 -21.853 1.00 84.56 89 ASP A C 1
ATOM 684 O O . ASP A 1 89 ? -2.265 -8.415 -22.646 1.00 84.56 89 ASP A O 1
ATOM 688 N N . SER A 1 90 ? -1.931 -9.055 -20.536 1.00 82.50 90 SER A N 1
ATOM 689 C CA . SER A 1 90 ? -2.726 -7.965 -19.979 1.00 82.50 90 SER A CA 1
ATOM 690 C C . SER A 1 90 ? -2.254 -7.543 -18.605 1.00 82.50 90 SER A C 1
ATOM 692 O O . SER A 1 90 ? -2.100 -8.364 -17.701 1.00 82.50 90 SER A O 1
ATOM 694 N N . MET A 1 91 ? -2.118 -6.233 -18.399 1.00 79.94 91 MET A N 1
ATOM 695 C CA . MET A 1 91 ? -1.865 -5.657 -17.075 1.00 79.94 91 MET A CA 1
ATOM 696 C C . MET A 1 91 ? -3.079 -5.761 -16.148 1.00 79.94 91 MET A C 1
ATOM 698 O O . MET A 1 91 ? -2.955 -5.690 -14.925 1.00 79.94 91 MET A O 1
ATOM 702 N N . LEU A 1 92 ? -4.268 -5.985 -16.707 1.00 77.31 92 LEU A N 1
ATOM 703 C CA . LEU A 1 92 ? -5.475 -6.153 -15.918 1.00 77.31 92 LEU A CA 1
ATOM 704 C C . LEU A 1 92 ? -5.521 -7.551 -15.296 1.00 77.31 92 LEU A C 1
ATOM 706 O O . LEU A 1 92 ? -4.930 -8.522 -15.778 1.00 77.31 92 LEU A O 1
ATOM 710 N N . GLY A 1 93 ? -6.229 -7.643 -14.169 1.00 64.06 93 GLY A N 1
ATOM 711 C CA . GLY A 1 93 ? -6.395 -8.895 -13.438 1.00 64.06 93 GLY A CA 1
ATOM 712 C C . GLY A 1 93 ? -6.996 -9.992 -14.314 1.00 64.06 93 GLY A C 1
ATOM 713 O O . GLY A 1 93 ? -6.478 -11.097 -14.288 1.00 64.06 93 GLY A O 1
ATOM 714 N N . ALA A 1 94 ? -8.020 -9.679 -15.112 1.00 63.47 94 ALA A N 1
ATOM 715 C CA . ALA A 1 94 ? -8.686 -10.579 -16.054 1.00 63.47 94 ALA A CA 1
ATOM 716 C C . ALA A 1 94 ? -9.088 -9.814 -17.329 1.00 63.47 94 ALA A C 1
ATOM 718 O O . ALA A 1 94 ? -9.437 -8.634 -17.248 1.00 63.47 94 ALA A O 1
ATOM 719 N N . ASN A 1 95 ? -9.100 -10.488 -18.484 1.00 61.53 95 ASN A N 1
ATOM 720 C CA . ASN A 1 95 ? -9.509 -9.910 -19.776 1.00 61.53 95 ASN A CA 1
ATOM 721 C C . ASN A 1 95 ? -11.039 -9.929 -19.948 1.00 61.53 95 ASN A C 1
ATOM 723 O O . ASN A 1 95 ? -11.559 -10.473 -20.917 1.00 61.53 95 ASN A O 1
ATOM 727 N N . GLY A 1 96 ? -11.771 -9.367 -18.982 1.00 56.91 96 GLY A N 1
ATOM 728 C CA . GLY A 1 96 ? -13.239 -9.354 -18.965 1.00 56.91 96 GLY A CA 1
ATOM 729 C C . GLY A 1 96 ? -13.867 -10.360 -17.993 1.00 56.91 96 GLY A C 1
ATOM 730 O O . GLY A 1 96 ? -13.179 -11.058 -17.246 1.00 56.91 96 GLY A O 1
ATOM 731 N N . GLN A 1 97 ? -15.204 -10.396 -17.954 1.00 44.62 97 GLN A N 1
ATOM 732 C CA . GLN A 1 97 ? -15.951 -11.270 -17.044 1.00 44.62 97 GLN A CA 1
ATOM 733 C C . GLN A 1 97 ? -15.745 -12.746 -17.414 1.00 44.62 97 GLN A C 1
ATOM 735 O O . GLN A 1 97 ? -16.080 -13.166 -18.515 1.00 44.62 97 GLN A O 1
ATOM 740 N N . GLY A 1 98 ? -15.209 -13.529 -16.475 1.00 56.00 98 GLY A N 1
ATOM 741 C CA . GLY A 1 98 ? -15.025 -14.979 -16.618 1.00 56.00 98 GLY A CA 1
ATOM 742 C C . GLY A 1 98 ? -13.669 -15.422 -17.176 1.00 56.00 98 GLY A C 1
ATOM 743 O O . GLY A 1 98 ? -13.377 -16.614 -17.137 1.00 56.00 98 GLY A O 1
ATOM 744 N N . ALA A 1 99 ? -12.816 -14.499 -17.638 1.00 58.66 99 ALA A N 1
ATOM 745 C CA . ALA A 1 99 ? -11.469 -14.844 -18.088 1.00 58.66 99 ALA A CA 1
ATOM 746 C C . ALA A 1 99 ? -10.553 -15.185 -16.891 1.00 58.66 99 ALA A C 1
ATOM 748 O O . ALA A 1 99 ? -10.590 -14.480 -15.873 1.00 58.66 99 ALA A O 1
ATOM 749 N N . PRO A 1 100 ? -9.711 -16.234 -16.984 1.00 64.00 100 PRO A N 1
ATOM 750 C CA . PRO A 1 100 ? -8.754 -16.555 -15.936 1.00 64.00 100 PRO A CA 1
ATOM 751 C C . PRO A 1 100 ? -7.752 -15.413 -15.774 1.00 64.00 100 PRO A C 1
ATOM 753 O O . PRO A 1 100 ? -7.322 -14.773 -16.736 1.00 64.00 100 PRO A O 1
ATOM 756 N N . ALA A 1 101 ? -7.389 -15.145 -14.526 1.00 74.56 101 ALA A N 1
ATOM 757 C CA . ALA A 1 101 ? -6.492 -14.052 -14.224 1.00 74.56 101 ALA A CA 1
ATOM 758 C C . ALA A 1 101 ? -5.044 -14.426 -14.555 1.00 74.56 101 ALA A C 1
ATOM 760 O O . ALA A 1 101 ? -4.550 -15.400 -13.989 1.00 74.56 101 ALA A O 1
ATOM 761 N N . GLY A 1 102 ? -4.338 -13.620 -15.352 1.00 73.00 102 GLY A N 1
ATOM 762 C CA . GLY A 1 102 ? -2.968 -13.921 -15.783 1.00 73.00 102 GLY A CA 1
ATOM 763 C C . GLY A 1 102 ? -1.985 -14.170 -14.641 1.00 73.00 102 GLY A C 1
ATOM 764 O O . GLY A 1 102 ? -2.074 -13.551 -13.569 1.00 73.00 102 GLY A O 1
ATOM 765 N N . THR A 1 103 ? -1.056 -15.089 -14.868 1.00 75.06 103 THR A N 1
ATOM 766 C CA . THR A 1 103 ? 0.096 -15.355 -13.998 1.00 75.06 103 THR A CA 1
ATOM 767 C C . THR A 1 103 ? 1.369 -14.870 -14.671 1.00 75.06 103 THR A C 1
ATOM 769 O O . THR A 1 103 ? 1.414 -14.772 -15.890 1.00 75.06 103 THR A O 1
ATOM 772 N N . LEU A 1 104 ? 2.393 -14.573 -13.875 1.00 74.88 104 LEU A N 1
ATOM 773 C CA . LEU A 1 104 ? 3.727 -14.279 -14.387 1.00 74.88 104 LEU A CA 1
ATOM 774 C C . LEU A 1 104 ? 4.328 -15.494 -15.091 1.00 74.88 104 LEU A C 1
ATOM 776 O O . LEU A 1 104 ? 4.218 -16.609 -14.573 1.00 74.88 104 LEU A O 1
ATOM 780 N N . ASN A 1 105 ? 4.991 -15.260 -16.217 1.00 70.69 105 ASN A N 1
ATOM 781 C CA . ASN A 1 105 ? 5.751 -16.284 -16.918 1.00 70.69 105 ASN A CA 1
ATOM 782 C C . ASN A 1 105 ? 7.038 -16.564 -16.127 1.00 70.69 105 ASN A C 1
ATOM 784 O O . ASN A 1 105 ? 7.800 -15.658 -15.798 1.00 70.69 105 ASN A O 1
ATOM 788 N N . SER A 1 106 ? 7.261 -17.821 -15.741 1.00 65.88 106 SER A N 1
ATOM 789 C CA . SER A 1 106 ? 8.412 -18.200 -14.906 1.00 65.88 106 SER A CA 1
ATOM 790 C C . SER A 1 106 ? 9.754 -17.998 -15.597 1.00 65.88 106 SER A C 1
ATOM 792 O O . SER A 1 106 ? 10.753 -17.779 -14.915 1.00 65.88 106 SER A O 1
ATOM 794 N N . ASP A 1 107 ? 9.756 -18.073 -16.924 1.00 66.56 107 ASP A N 1
ATOM 795 C CA . ASP A 1 107 ? 10.960 -18.097 -17.754 1.00 66.56 107 ASP A CA 1
ATOM 796 C C . ASP A 1 107 ? 11.622 -16.712 -17.853 1.00 66.56 107 ASP A C 1
ATOM 798 O O . ASP A 1 107 ? 12.792 -16.609 -18.214 1.00 66.56 107 ASP A O 1
ATOM 802 N N . ASP A 1 108 ? 10.913 -15.663 -17.422 1.00 63.81 108 ASP A N 1
ATOM 803 C CA . ASP A 1 108 ? 11.393 -14.280 -17.394 1.00 63.81 108 ASP A CA 1
ATOM 804 C C . ASP A 1 108 ? 12.251 -13.950 -16.143 1.00 63.81 108 ASP A C 1
ATOM 806 O O . ASP A 1 108 ? 12.702 -12.814 -15.983 1.00 63.81 108 ASP A O 1
ATOM 810 N N . TYR A 1 109 ? 12.505 -14.910 -15.232 1.00 60.72 109 TYR A N 1
ATOM 811 C CA . TYR A 1 109 ? 13.184 -14.672 -13.940 1.00 60.72 109 TYR A CA 1
ATOM 812 C C . TYR A 1 109 ? 14.406 -15.582 -13.673 1.00 60.72 109 TYR A C 1
ATOM 814 O O . TYR A 1 109 ? 14.382 -16.783 -13.924 1.00 60.72 109 TYR A O 1
ATOM 822 N N . GLY A 1 110 ? 15.470 -15.016 -13.074 1.00 51.28 110 GLY A N 1
ATOM 823 C CA . GLY A 1 110 ? 16.705 -15.730 -12.686 1.00 51.28 110 GLY A CA 1
ATOM 824 C C . GLY A 1 110 ? 16.611 -16.594 -11.404 1.00 51.28 110 GLY A C 1
ATOM 825 O O . GLY A 1 110 ? 15.598 -16.569 -10.696 1.00 51.28 110 GLY A O 1
ATOM 826 N N . PRO A 1 111 ? 17.672 -17.357 -11.051 1.00 43.19 111 PRO A N 1
ATOM 827 C CA . PRO A 1 111 ? 17.641 -18.347 -9.967 1.00 43.19 111 PRO A CA 1
ATOM 828 C C . PRO A 1 111 ? 17.488 -17.712 -8.574 1.00 43.19 111 PRO A C 1
ATOM 830 O O . PRO A 1 111 ? 18.034 -16.647 -8.293 1.00 43.19 111 PRO A O 1
ATOM 833 N N . ALA A 1 112 ? 16.742 -18.373 -7.683 1.00 44.62 112 ALA A N 1
ATOM 834 C CA . ALA A 1 112 ? 16.324 -17.845 -6.379 1.00 44.62 112 ALA A CA 1
ATOM 835 C C . ALA A 1 112 ? 16.998 -18.513 -5.179 1.00 44.62 112 ALA A C 1
ATOM 837 O O . ALA A 1 112 ? 17.212 -19.723 -5.202 1.00 44.62 112 ALA A O 1
ATOM 838 N N . ARG A 1 113 ? 17.199 -17.768 -4.079 1.00 45.50 113 ARG A N 1
ATOM 839 C CA . ARG A 1 113 ? 17.523 -18.347 -2.762 1.00 45.50 113 ARG A CA 1
ATOM 840 C C . ARG A 1 113 ? 16.234 -18.604 -1.960 1.00 45.50 113 ARG A C 1
ATOM 842 O O . ARG A 1 113 ? 15.553 -17.640 -1.599 1.00 45.50 113 ARG A O 1
ATOM 849 N N . PRO A 1 114 ? 15.876 -19.867 -1.663 1.00 48.56 114 PRO A N 1
ATOM 850 C CA . PRO A 1 114 ? 14.685 -20.196 -0.885 1.00 48.56 114 PRO A CA 1
ATOM 851 C C . PRO A 1 114 ? 14.909 -20.075 0.625 1.00 48.56 114 PRO A C 1
ATOM 853 O O . PRO A 1 114 ? 15.938 -20.488 1.156 1.00 48.56 114 PRO A O 1
ATOM 856 N N . VAL A 1 115 ? 13.898 -19.555 1.319 1.00 52.91 115 VAL A N 1
ATOM 857 C CA . VAL A 1 115 ? 13.748 -19.561 2.776 1.00 52.91 115 VAL A CA 1
ATOM 858 C C . VAL A 1 115 ? 12.332 -20.054 3.102 1.00 52.91 115 VAL A C 1
ATOM 860 O O . VAL A 1 115 ? 11.348 -19.637 2.497 1.00 52.91 115 VAL A O 1
ATOM 863 N N . LEU A 1 116 ? 12.201 -20.975 4.053 1.00 50.81 116 LEU A N 1
ATOM 864 C CA . LEU A 1 116 ? 10.899 -21.461 4.524 1.00 50.81 116 LEU A CA 1
ATOM 865 C C . LEU A 1 116 ? 10.587 -20.823 5.883 1.00 50.81 116 LEU A C 1
ATOM 867 O O . LEU A 1 116 ? 11.451 -20.799 6.766 1.00 50.81 116 LEU A O 1
ATOM 871 N N . ARG A 1 117 ? 9.369 -20.294 6.061 1.00 55.66 117 ARG A N 1
ATOM 872 C CA . ARG A 1 117 ? 8.913 -19.672 7.317 1.00 55.66 117 ARG A CA 1
ATOM 873 C C . ARG A 1 117 ? 7.492 -20.121 7.666 1.00 55.66 117 ARG A C 1
ATOM 875 O O . ARG A 1 117 ? 6.623 -20.195 6.805 1.00 55.66 117 ARG A O 1
ATOM 882 N N . GLN A 1 118 ? 7.245 -20.408 8.942 1.00 47.56 118 GLN A N 1
ATOM 883 C CA . GLN A 1 118 ? 5.904 -20.735 9.437 1.00 47.56 118 GLN A CA 1
ATOM 884 C C . GLN A 1 118 ? 5.096 -19.450 9.653 1.00 47.56 118 GLN A C 1
ATOM 886 O O . GLN A 1 118 ? 5.553 -18.543 10.347 1.00 47.56 118 GLN A O 1
ATOM 891 N N . ILE A 1 119 ? 3.894 -19.380 9.084 1.00 52.91 119 ILE A N 1
ATOM 892 C CA . ILE A 1 119 ? 2.879 -18.363 9.380 1.00 52.91 119 ILE A CA 1
ATOM 893 C C . ILE A 1 119 ? 1.750 -18.983 10.219 1.00 52.91 119 ILE A C 1
ATOM 895 O O . ILE A 1 119 ? 1.591 -20.200 10.214 1.00 52.91 119 ILE A O 1
ATOM 899 N N . PRO A 1 120 ? 0.930 -18.190 10.941 1.00 42.72 120 PRO A N 1
ATOM 900 C CA . PRO A 1 120 ? -0.072 -18.716 11.884 1.00 42.72 120 PRO A CA 1
ATOM 901 C C . PRO A 1 120 ? -1.113 -19.691 11.307 1.00 42.72 120 PRO A C 1
ATOM 903 O O . PRO A 1 120 ? -1.873 -20.275 12.076 1.00 42.72 120 PRO A O 1
ATOM 906 N N . TYR A 1 121 ? -1.181 -19.841 9.982 1.00 50.03 121 TYR A N 1
ATOM 907 C CA . TYR A 1 121 ? -2.164 -20.673 9.292 1.00 50.03 121 TYR A CA 1
ATOM 908 C C . TYR A 1 121 ? -1.555 -21.679 8.293 1.00 50.03 121 TYR A C 1
ATOM 910 O O . TYR A 1 121 ? -2.310 -22.511 7.805 1.00 50.03 121 TYR A O 1
ATOM 918 N N . GLU A 1 122 ? -0.243 -21.633 7.997 1.00 61.56 122 GLU A N 1
ATOM 919 C CA . GLU A 1 122 ? 0.474 -22.560 7.086 1.00 61.56 122 GLU A CA 1
ATOM 920 C C . GLU A 1 122 ? 1.990 -22.244 7.018 1.00 61.56 122 GLU A C 1
ATOM 922 O O . GLU A 1 122 ? 2.492 -21.378 7.728 1.00 61.56 122 GLU A O 1
ATOM 927 N N . THR A 1 123 ? 2.746 -22.907 6.139 1.00 66.25 123 THR A N 1
ATOM 928 C CA . THR A 1 123 ? 4.139 -22.541 5.832 1.00 66.25 123 THR A CA 1
ATOM 929 C C . THR A 1 123 ? 4.190 -21.604 4.623 1.00 66.25 123 THR A C 1
ATOM 931 O O . THR A 1 123 ? 3.879 -22.016 3.510 1.00 66.25 123 THR A O 1
ATOM 934 N N . ALA A 1 124 ? 4.627 -20.358 4.816 1.00 69.19 124 ALA A N 1
ATOM 935 C CA . ALA A 1 124 ? 4.934 -19.456 3.711 1.00 69.19 124 ALA A CA 1
ATOM 936 C C . ALA A 1 124 ? 6.335 -19.770 3.165 1.00 69.19 124 ALA A C 1
ATOM 938 O O . ALA A 1 124 ? 7.313 -19.859 3.919 1.00 69.19 124 ALA A O 1
ATOM 939 N N . ARG A 1 125 ? 6.456 -19.917 1.843 1.00 78.62 125 ARG A N 1
ATOM 940 C CA . ARG A 1 125 ? 7.764 -20.013 1.183 1.00 78.62 125 ARG A CA 1
ATOM 941 C C . ARG A 1 125 ? 8.172 -18.612 0.760 1.00 78.62 125 ARG A C 1
ATOM 943 O O . ARG A 1 125 ? 7.474 -17.968 -0.018 1.00 78.62 125 ARG A O 1
ATOM 950 N N . ILE A 1 126 ? 9.290 -18.137 1.291 1.00 76.19 126 ILE A N 1
ATOM 951 C CA . ILE A 1 126 ? 9.787 -16.788 1.043 1.00 76.19 126 ILE A CA 1
ATOM 952 C C . ILE A 1 126 ? 11.118 -16.894 0.316 1.00 76.19 126 ILE A C 1
ATOM 954 O O . ILE A 1 126 ? 12.035 -17.573 0.763 1.00 76.19 126 ILE A O 1
ATOM 958 N N . ARG A 1 127 ? 11.241 -16.247 -0.833 1.00 79.88 127 ARG A N 1
ATOM 959 C CA . ARG A 1 127 ? 12.500 -16.174 -1.574 1.00 79.88 127 ARG A CA 1
ATOM 960 C C . ARG A 1 127 ? 13.025 -14.759 -1.537 1.00 79.88 127 ARG A C 1
ATOM 962 O O . ARG A 1 127 ? 12.253 -13.821 -1.711 1.00 79.88 127 ARG A O 1
ATOM 969 N N . PHE A 1 128 ? 14.328 -14.634 -1.337 1.00 81.12 128 PHE A N 1
ATOM 970 C CA . PHE A 1 128 ? 15.016 -13.353 -1.305 1.00 81.12 128 PHE A CA 1
ATOM 971 C C . PHE A 1 128 ? 16.097 -13.335 -2.371 1.00 81.12 128 PHE A C 1
ATOM 973 O O . PHE A 1 128 ? 16.876 -14.281 -2.495 1.00 81.12 128 PHE A O 1
ATOM 980 N N . TRP A 1 129 ? 16.174 -12.228 -3.092 1.00 82.94 129 TRP A N 1
ATOM 981 C CA . TRP A 1 129 ? 17.277 -11.933 -3.985 1.00 82.94 129 TRP A CA 1
ATOM 982 C C . TRP A 1 129 ? 17.848 -10.585 -3.569 1.00 82.94 129 TRP A C 1
ATOM 984 O O . TRP A 1 129 ? 17.241 -9.542 -3.808 1.00 82.94 129 TRP A O 1
ATOM 994 N N . GLN A 1 130 ? 18.979 -10.632 -2.876 1.00 82.81 130 GLN A N 1
ATOM 995 C CA . GLN A 1 130 ? 19.695 -9.457 -2.395 1.00 82.81 130 GLN A CA 1
ATOM 996 C C . GLN A 1 130 ? 20.531 -8.842 -3.509 1.00 82.81 130 GLN A C 1
ATOM 998 O O . GLN A 1 130 ? 20.913 -9.529 -4.458 1.00 82.81 130 GLN A O 1
ATOM 1003 N N . ARG A 1 131 ? 20.837 -7.552 -3.355 1.00 79.25 131 ARG A N 1
ATOM 1004 C CA . ARG A 1 131 ? 21.608 -6.765 -4.323 1.00 79.25 131 ARG A CA 1
ATOM 1005 C C . ARG A 1 131 ? 21.055 -6.822 -5.750 1.00 79.25 131 ARG A C 1
ATOM 1007 O O . ARG A 1 131 ? 21.786 -6.605 -6.714 1.00 79.25 131 ARG A O 1
ATOM 1014 N N . LEU A 1 132 ? 19.760 -7.098 -5.896 1.00 78.75 132 LEU A N 1
ATOM 1015 C CA . LEU A 1 132 ? 19.089 -6.926 -7.170 1.00 78.75 132 LEU A CA 1
ATOM 1016 C C . LEU A 1 132 ? 18.783 -5.456 -7.354 1.00 78.75 132 LEU A C 1
ATOM 1018 O O . LEU A 1 132 ? 18.203 -4.801 -6.491 1.00 78.75 132 LEU A O 1
ATOM 1022 N N . HIS A 1 133 ? 19.120 -4.953 -8.521 1.00 66.88 133 HIS A N 1
ATOM 1023 C CA . HIS A 1 133 ? 18.695 -3.643 -8.950 1.00 66.88 133 HIS A CA 1
ATOM 1024 C C . HIS A 1 133 ? 17.871 -3.801 -10.227 1.00 66.88 133 HIS A C 1
ATOM 1026 O O . HIS A 1 133 ? 18.185 -4.659 -11.059 1.00 66.88 133 HIS A O 1
ATOM 1032 N N . PRO A 1 134 ? 16.839 -2.972 -10.435 1.00 60.94 134 PRO A N 1
ATOM 1033 C CA . PRO A 1 134 ? 16.335 -2.777 -11.784 1.00 60.94 134 PRO A CA 1
ATOM 1034 C C . PRO A 1 134 ? 17.498 -2.300 -12.668 1.00 60.94 134 PRO A C 1
ATOM 1036 O O . PRO A 1 134 ? 18.333 -1.494 -12.242 1.00 60.94 134 PRO A O 1
ATOM 1039 N N . ARG A 1 135 ? 17.617 -2.837 -13.885 1.00 59.47 135 ARG A N 1
ATOM 1040 C CA . ARG A 1 135 ? 18.663 -2.421 -14.827 1.00 59.47 135 ARG A CA 1
ATOM 1041 C C . ARG A 1 135 ? 18.471 -0.933 -15.136 1.00 59.47 135 ARG A C 1
ATOM 1043 O O . ARG A 1 135 ? 17.457 -0.543 -15.702 1.00 59.47 135 ARG A O 1
ATOM 1050 N N . ALA A 1 136 ? 19.424 -0.101 -14.717 1.00 55.31 136 ALA A N 1
ATOM 1051 C CA . ALA A 1 136 ? 19.350 1.341 -14.913 1.00 55.31 136 ALA A CA 1
ATOM 1052 C C . ALA A 1 136 ? 19.751 1.702 -16.349 1.00 55.31 136 ALA A C 1
ATOM 1054 O O . ALA A 1 136 ? 20.799 1.272 -16.833 1.00 55.31 136 ALA A O 1
ATOM 1055 N N . TRP A 1 137 ? 18.940 2.529 -17.006 1.00 55.16 137 TRP A N 1
ATOM 1056 C CA . TRP A 1 137 ? 19.180 2.996 -18.371 1.00 55.16 137 TRP A CA 1
ATOM 1057 C C . TRP A 1 137 ? 19.361 4.513 -18.429 1.00 55.16 137 TRP A C 1
ATOM 1059 O O . TRP A 1 137 ? 18.810 5.259 -17.612 1.00 55.16 137 TRP A O 1
ATOM 1069 N N . ARG A 1 138 ? 20.165 4.986 -19.393 1.00 50.41 138 ARG A N 1
ATOM 1070 C CA . ARG A 1 138 ? 20.395 6.422 -19.620 1.00 50.41 138 ARG A CA 1
ATOM 1071 C C . ARG A 1 138 ? 19.248 6.982 -20.435 1.00 50.41 138 ARG A C 1
ATOM 1073 O O . ARG A 1 138 ? 19.220 6.871 -21.652 1.00 50.41 138 ARG A O 1
ATOM 1080 N N . HIS A 1 139 ? 18.313 7.577 -19.726 1.00 51.44 139 HIS A N 1
ATOM 1081 C CA . HIS A 1 139 ? 17.151 8.255 -20.269 1.00 51.44 139 HIS A CA 1
ATOM 1082 C C . HIS A 1 139 ? 16.664 9.246 -19.209 1.00 51.44 139 HIS A C 1
ATOM 1084 O O . HIS A 1 139 ? 17.079 9.167 -18.042 1.00 51.44 139 HIS A O 1
ATOM 1090 N N . SER A 1 140 ? 15.778 10.171 -19.585 1.00 56.38 140 SER A N 1
ATOM 1091 C CA . SER A 1 140 ? 15.073 11.000 -18.603 1.00 56.38 140 SER A CA 1
ATOM 1092 C C . SER A 1 140 ? 16.034 11.901 -17.795 1.00 56.38 140 SER A C 1
ATOM 1094 O O . SER A 1 140 ? 16.908 12.525 -18.379 1.00 56.38 140 SER A O 1
ATOM 1096 N N . ALA A 1 141 ? 15.916 11.995 -16.464 1.00 44.62 141 ALA A N 1
ATOM 1097 C CA . ALA A 1 141 ? 16.778 12.837 -15.613 1.00 44.62 141 ALA A CA 1
ATOM 1098 C C . ALA A 1 141 ? 18.278 12.466 -15.656 1.00 44.62 141 ALA A C 1
ATOM 1100 O O . ALA A 1 141 ? 19.109 13.164 -15.078 1.00 44.62 141 ALA A O 1
ATOM 1101 N N . TRP A 1 142 ? 18.617 11.365 -16.331 1.00 55.12 142 TRP A N 1
ATOM 1102 C CA . TRP A 1 142 ? 19.975 10.878 -16.526 1.00 55.12 142 TRP A CA 1
ATOM 1103 C C . TRP A 1 142 ? 20.442 10.966 -17.988 1.00 55.12 142 TRP A C 1
ATOM 1105 O O . TRP A 1 142 ? 21.489 10.405 -18.312 1.00 55.12 142 TRP A O 1
ATOM 1115 N N . SER A 1 143 ? 19.690 11.650 -18.867 1.00 64.44 143 SER A N 1
ATOM 1116 C CA . SER A 1 143 ? 20.019 11.823 -20.293 1.00 64.44 143 SER A CA 1
ATOM 1117 C C . SER A 1 143 ? 21.389 12.465 -20.497 1.00 64.44 143 SER A C 1
ATOM 1119 O O . SER A 1 143 ? 22.186 11.979 -21.294 1.00 64.44 143 SER A O 1
ATOM 1121 N N . ASP A 1 144 ? 21.690 13.491 -19.701 1.00 73.69 144 ASP A N 1
ATOM 1122 C CA . ASP A 1 144 ? 22.946 14.245 -19.780 1.00 73.69 144 ASP A CA 1
ATOM 1123 C C . ASP A 1 144 ? 23.974 13.793 -18.731 1.00 73.69 144 ASP A C 1
ATOM 1125 O O . ASP A 1 144 ? 25.061 14.366 -18.610 1.00 73.69 144 ASP A O 1
ATOM 1129 N N . HIS A 1 145 ? 23.651 12.752 -17.953 1.00 67.38 145 HIS A N 1
ATOM 1130 C CA . HIS A 1 145 ? 24.541 12.236 -16.922 1.00 67.38 145 HIS A CA 1
ATOM 1131 C C . HIS A 1 145 ? 25.759 11.577 -17.572 1.00 67.38 145 HIS A C 1
ATOM 1133 O O . HIS A 1 145 ? 25.634 10.599 -18.313 1.00 67.38 145 HIS A O 1
ATOM 1139 N N . ARG A 1 146 ? 26.955 12.093 -17.276 1.00 70.50 146 ARG A N 1
ATOM 1140 C CA . ARG A 1 146 ? 28.235 11.527 -17.723 1.00 70.50 146 ARG A CA 1
ATOM 1141 C C . ARG A 1 146 ? 28.816 10.639 -16.622 1.00 70.50 146 ARG A C 1
ATOM 1143 O O . ARG A 1 146 ? 28.917 11.075 -15.483 1.00 70.50 146 ARG A O 1
ATOM 1150 N N . GLY A 1 147 ? 29.223 9.415 -16.967 1.00 75.25 147 GLY A N 1
ATOM 1151 C CA . GLY A 1 147 ? 29.731 8.421 -16.003 1.00 75.25 147 GLY A CA 1
ATOM 1152 C C . GLY A 1 147 ? 28.690 7.367 -15.613 1.00 75.25 147 GLY A C 1
ATOM 1153 O O . GLY A 1 147 ? 27.545 7.455 -16.039 1.00 75.25 147 GLY A O 1
ATOM 1154 N N . GLN A 1 148 ? 29.077 6.302 -14.912 1.00 73.00 148 GLN A N 1
ATOM 1155 C CA . GLN A 1 148 ? 28.202 5.159 -14.598 1.00 73.00 148 GLN A CA 1
ATOM 1156 C C . GLN A 1 148 ? 26.938 5.591 -13.828 1.00 73.00 148 GLN A C 1
ATOM 1158 O O . GLN A 1 148 ? 27.034 6.366 -12.883 1.00 73.00 148 GLN A O 1
ATOM 1163 N N . LEU A 1 149 ? 25.760 5.106 -14.244 1.00 71.56 149 LEU A N 1
ATOM 1164 C CA . LEU A 1 149 ? 24.499 5.434 -13.570 1.00 71.56 149 LEU A CA 1
ATOM 1165 C C . LEU A 1 149 ? 24.484 4.884 -12.142 1.00 71.56 149 LEU A C 1
ATOM 1167 O O . LEU A 1 149 ? 25.008 3.788 -11.922 1.00 71.56 149 LEU A O 1
ATOM 1171 N N . PRO A 1 150 ? 23.851 5.590 -11.190 1.00 67.12 150 PRO A N 1
ATOM 1172 C CA . PRO A 1 150 ? 23.712 5.074 -9.843 1.00 67.12 150 PRO A CA 1
ATOM 1173 C C . PRO A 1 150 ? 22.831 3.826 -9.861 1.00 67.12 150 PRO A C 1
ATOM 1175 O O . PRO A 1 150 ? 21.639 3.874 -10.168 1.00 67.12 150 PRO A O 1
ATOM 1178 N N . THR A 1 151 ? 23.438 2.699 -9.516 1.00 72.06 151 THR A N 1
ATOM 1179 C CA . THR A 1 151 ? 22.725 1.457 -9.257 1.00 72.06 151 THR A CA 1
ATOM 1180 C C . THR A 1 151 ? 22.069 1.554 -7.887 1.00 72.06 151 THR A C 1
ATOM 1182 O O . THR A 1 151 ? 22.758 1.611 -6.869 1.00 72.06 151 THR A O 1
ATOM 1185 N N . ILE A 1 152 ? 20.736 1.561 -7.849 1.00 71.56 152 ILE A N 1
ATOM 1186 C CA . ILE A 1 152 ? 19.996 1.394 -6.595 1.00 71.56 152 ILE A CA 1
ATOM 1187 C C . ILE A 1 152 ? 19.782 -0.101 -6.403 1.00 71.56 152 ILE A C 1
ATOM 1189 O O . ILE A 1 152 ? 18.809 -0.684 -6.882 1.00 71.56 152 ILE A O 1
ATOM 1193 N N . GLU A 1 153 ? 20.752 -0.728 -5.750 1.00 79.44 153 GLU A N 1
ATOM 1194 C CA . GLU A 1 153 ? 20.615 -2.100 -5.289 1.00 79.44 153 GLU A CA 1
ATOM 1195 C C . GLU A 1 153 ? 19.526 -2.179 -4.210 1.00 79.44 153 GLU A C 1
ATOM 1197 O O . GLU A 1 153 ? 19.381 -1.293 -3.370 1.00 79.44 153 GLU A O 1
ATOM 1202 N N . GLY A 1 154 ? 18.763 -3.261 -4.238 1.00 84.44 154 GLY A N 1
ATOM 1203 C CA . GLY A 1 154 ? 17.757 -3.590 -3.246 1.00 84.44 154 GLY A CA 1
ATOM 1204 C C . GLY A 1 154 ? 17.579 -5.099 -3.134 1.00 84.44 154 GLY A C 1
ATOM 1205 O O . GLY A 1 154 ? 18.338 -5.892 -3.694 1.00 84.44 154 GLY A O 1
ATOM 1206 N N . THR A 1 155 ? 16.560 -5.503 -2.394 1.00 84.06 155 THR A N 1
ATOM 1207 C CA . THR A 1 155 ? 16.194 -6.896 -2.180 1.00 84.06 155 THR A CA 1
ATOM 1208 C C . THR A 1 155 ? 14.818 -7.161 -2.760 1.00 84.06 155 THR A C 1
ATOM 1210 O O . THR A 1 155 ? 13.832 -6.548 -2.351 1.00 84.06 155 THR A O 1
ATOM 1213 N N . LEU A 1 156 ? 14.737 -8.101 -3.697 1.00 83.31 156 LEU A N 1
ATOM 1214 C CA . LEU A 1 156 ? 13.468 -8.632 -4.180 1.00 83.31 156 LEU A CA 1
ATOM 1215 C C . LEU A 1 156 ? 13.013 -9.752 -3.241 1.00 83.31 156 LEU A C 1
ATOM 1217 O O . LEU A 1 156 ? 13.814 -10.590 -2.826 1.00 83.31 156 LEU A O 1
ATOM 1221 N N . ILE A 1 157 ? 11.730 -9.767 -2.905 1.00 83.38 157 ILE A N 1
ATOM 1222 C CA . ILE A 1 157 ? 11.106 -10.731 -2.004 1.00 83.38 157 ILE A CA 1
ATOM 1223 C C . ILE A 1 157 ? 9.928 -11.355 -2.736 1.00 83.38 157 ILE A C 1
ATOM 1225 O O . ILE A 1 157 ? 9.031 -10.640 -3.178 1.00 83.38 157 ILE A O 1
ATOM 1229 N N . ARG A 1 158 ? 9.893 -12.682 -2.828 1.00 83.00 158 ARG A N 1
ATOM 1230 C CA . ARG A 1 158 ? 8.728 -13.422 -3.316 1.00 83.00 158 ARG A CA 1
ATOM 1231 C C . ARG A 1 158 ? 8.109 -14.200 -2.175 1.00 83.00 158 ARG A C 1
ATOM 1233 O O . ARG A 1 158 ? 8.802 -14.972 -1.521 1.00 83.00 158 ARG A O 1
ATOM 1240 N N . LEU A 1 159 ? 6.812 -14.022 -1.974 1.00 80.88 159 LEU A N 1
ATOM 1241 C CA . LEU A 1 159 ? 6.009 -14.761 -1.012 1.00 80.88 159 LEU A CA 1
ATOM 1242 C C . LEU A 1 159 ? 5.085 -15.717 -1.770 1.00 80.88 159 LEU A C 1
ATOM 1244 O O . LEU A 1 159 ? 4.216 -15.276 -2.523 1.00 80.88 159 LEU A O 1
ATOM 1248 N N . ASP A 1 160 ? 5.260 -17.012 -1.538 1.00 80.50 160 ASP A N 1
ATOM 1249 C CA . ASP A 1 160 ? 4.371 -18.073 -1.995 1.00 80.50 160 ASP A CA 1
ATOM 1250 C C . ASP A 1 160 ? 3.664 -18.700 -0.784 1.00 80.50 160 ASP A C 1
ATOM 1252 O O . ASP A 1 160 ? 4.273 -18.931 0.265 1.00 80.50 160 ASP A O 1
ATOM 1256 N N . VAL A 1 161 ? 2.378 -18.996 -0.942 1.00 76.75 161 VAL A N 1
ATOM 1257 C CA . VAL A 1 161 ? 1.548 -19.675 0.057 1.00 76.75 161 VAL A CA 1
ATOM 1258 C C . VAL A 1 161 ? 0.761 -20.790 -0.619 1.00 76.75 161 VAL A C 1
ATOM 1260 O O . VAL A 1 161 ? 0.438 -20.669 -1.801 1.00 76.75 161 VAL A O 1
ATOM 1263 N N . ASP A 1 162 ? 0.477 -21.872 0.103 1.00 73.12 162 ASP A N 1
ATOM 1264 C CA . ASP A 1 162 ? -0.188 -23.041 -0.477 1.00 73.12 162 ASP A CA 1
ATOM 1265 C C . ASP A 1 162 ? -1.711 -22.853 -0.518 1.00 73.12 162 ASP A C 1
ATOM 1267 O O . ASP A 1 162 ? -2.363 -23.332 -1.446 1.00 73.12 162 ASP A O 1
ATOM 1271 N N . HIS A 1 163 ? -2.289 -22.123 0.444 1.00 69.62 163 HIS A N 1
ATOM 1272 C CA . HIS A 1 163 ? -3.735 -21.944 0.545 1.00 69.62 163 HIS A CA 1
ATOM 1273 C C . HIS A 1 163 ? -4.119 -20.540 1.020 1.00 69.62 163 HIS A C 1
ATOM 1275 O O . HIS A 1 163 ? -3.653 -20.042 2.037 1.00 69.62 163 HIS A O 1
ATOM 1281 N N . LEU A 1 164 ? -5.079 -19.903 0.344 1.00 64.62 164 LEU A N 1
ATOM 1282 C CA . LEU A 1 164 ? -5.712 -18.701 0.890 1.00 64.62 164 LEU A CA 1
ATOM 1283 C C . LEU A 1 164 ? -6.879 -19.092 1.810 1.00 64.62 164 LEU A C 1
ATOM 1285 O O . LEU A 1 164 ? -7.715 -19.899 1.402 1.00 64.62 164 LEU A O 1
ATOM 1289 N N . PRO A 1 165 ? -7.056 -18.452 2.984 1.00 58.16 165 PRO A N 1
ATOM 1290 C CA . PRO A 1 165 ? -8.225 -18.676 3.845 1.00 58.16 165 PRO A CA 1
ATOM 1291 C C . PRO A 1 165 ? -9.577 -18.412 3.161 1.00 58.16 165 PRO A C 1
ATOM 1293 O O . PRO A 1 165 ? -10.615 -18.873 3.626 1.00 58.16 165 PRO A O 1
ATOM 1296 N N . SER A 1 166 ? -9.580 -17.645 2.068 1.00 60.81 166 SER A N 1
ATOM 1297 C CA . SER A 1 166 ? -10.758 -17.393 1.235 1.00 60.81 166 SER A CA 1
ATOM 1298 C C . SER A 1 166 ? -11.110 -18.545 0.284 1.00 60.81 166 SER A C 1
ATOM 1300 O O . SER A 1 166 ? -12.150 -18.470 -0.365 1.00 60.81 166 SER A O 1
ATOM 1302 N N . GLY A 1 167 ? -10.260 -19.571 0.162 1.00 70.50 167 GLY A N 1
ATOM 1303 C CA . GLY A 1 167 ? -10.398 -20.661 -0.811 1.00 70.50 167 GLY A CA 1
ATOM 1304 C C . GLY A 1 167 ? -10.014 -20.285 -2.248 1.00 70.50 167 GLY A C 1
ATOM 1305 O O . GLY A 1 167 ? -10.213 -21.081 -3.158 1.00 70.50 167 GLY A O 1
ATOM 1306 N N . GLY A 1 168 ? -9.492 -19.074 -2.474 1.00 70.94 168 GLY A N 1
ATOM 1307 C CA . GLY A 1 168 ? -9.013 -18.643 -3.790 1.00 70.94 168 GLY A CA 1
ATOM 1308 C C . GLY A 1 168 ? -7.633 -19.208 -4.136 1.00 70.94 168 GLY A C 1
ATOM 1309 O O . GLY A 1 168 ? -6.875 -19.596 -3.249 1.00 70.94 168 GLY A O 1
ATOM 1310 N N . THR A 1 169 ? -7.281 -19.190 -5.424 1.00 74.19 169 THR A N 1
ATOM 1311 C CA . THR A 1 169 ? -5.953 -19.602 -5.896 1.00 74.19 169 THR A CA 1
ATOM 1312 C C . THR A 1 169 ? -4.881 -18.633 -5.381 1.00 74.19 169 THR A C 1
ATOM 1314 O O . THR A 1 169 ? -4.937 -17.441 -5.711 1.00 74.19 169 THR A O 1
ATOM 1317 N N . PRO A 1 170 ? -3.902 -19.095 -4.585 1.00 73.81 170 PRO A N 1
ATOM 1318 C CA . PRO A 1 170 ? -2.824 -18.243 -4.111 1.00 73.81 170 PRO A CA 1
ATOM 1319 C C . PRO A 1 170 ? -1.922 -17.839 -5.277 1.00 73.81 170 PRO A C 1
ATOM 1321 O O . PRO A 1 170 ? -1.354 -18.680 -5.970 1.00 73.81 170 PRO A O 1
ATOM 1324 N N . LYS A 1 171 ? -1.792 -16.530 -5.501 1.00 75.06 171 LYS A N 1
ATOM 1325 C CA . LYS A 1 171 ? -0.809 -15.981 -6.438 1.00 75.06 171 LYS A CA 1
ATOM 1326 C C . LYS A 1 171 ? 0.447 -15.563 -5.675 1.00 75.06 171 LYS A C 1
ATOM 1328 O O . LYS A 1 171 ? 0.307 -14.985 -4.592 1.00 75.06 171 LYS A O 1
ATOM 1333 N N . PRO A 1 172 ? 1.648 -15.809 -6.228 1.00 75.38 172 PRO A N 1
ATOM 1334 C CA . PRO A 1 172 ? 2.878 -15.311 -5.640 1.00 75.38 172 PRO A CA 1
ATOM 1335 C C . PRO A 1 172 ? 2.842 -13.792 -5.564 1.00 75.38 172 PRO A C 1
ATOM 1337 O O . PRO A 1 172 ? 2.405 -13.117 -6.497 1.00 75.38 172 PRO A O 1
ATOM 1340 N N . VAL A 1 173 ? 3.327 -13.260 -4.454 1.00 76.56 173 VAL A N 1
ATOM 1341 C CA . VAL A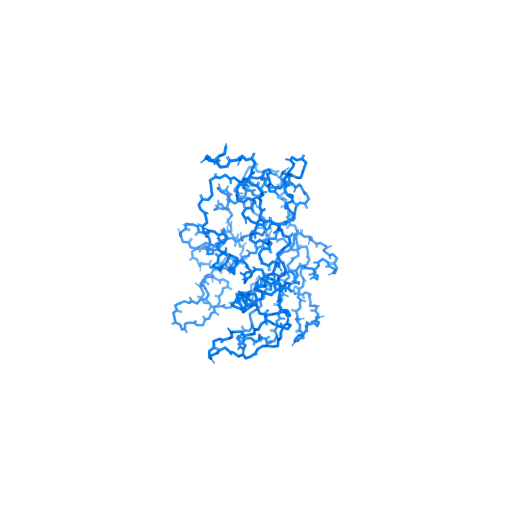 1 173 ? 3.493 -11.822 -4.275 1.00 76.56 173 VAL A CA 1
ATOM 1342 C C . VAL A 1 173 ? 4.958 -11.483 -4.431 1.00 76.56 173 VAL A C 1
ATOM 1344 O O . VAL A 1 173 ? 5.796 -12.122 -3.803 1.00 76.56 173 VAL A O 1
ATOM 1347 N N . TRP A 1 174 ? 5.236 -10.422 -5.181 1.00 76.38 174 TRP A N 1
ATOM 1348 C CA . TRP A 1 174 ? 6.560 -9.833 -5.306 1.00 76.38 174 TRP A CA 1
ATOM 1349 C C . TRP A 1 174 ? 6.625 -8.491 -4.574 1.00 76.38 174 TRP A C 1
ATOM 1351 O O . TRP A 1 174 ? 5.713 -7.673 -4.675 1.00 76.38 174 TRP A O 1
ATOM 1361 N N . LEU A 1 175 ? 7.689 -8.283 -3.800 1.00 79.06 175 LEU A N 1
ATOM 1362 C CA . LEU A 1 175 ? 7.978 -7.052 -3.065 1.00 79.06 175 LEU A CA 1
ATOM 1363 C C . LEU A 1 175 ? 9.415 -6.633 -3.358 1.00 79.06 175 LEU A C 1
ATOM 1365 O O . LEU A 1 175 ? 10.288 -7.489 -3.461 1.00 79.06 175 LEU A O 1
ATOM 1369 N N . TRP A 1 176 ? 9.677 -5.332 -3.421 1.00 79.94 176 TRP A N 1
ATOM 1370 C CA . TRP A 1 176 ? 11.033 -4.797 -3.504 1.00 79.94 176 TRP A CA 1
ATOM 1371 C C . TRP A 1 176 ? 11.338 -3.936 -2.275 1.00 79.94 176 TRP A C 1
ATOM 1373 O O . TRP A 1 176 ? 10.524 -3.111 -1.857 1.00 79.94 176 TRP A O 1
ATOM 1383 N N . PHE A 1 177 ? 12.510 -4.148 -1.683 1.00 80.06 177 PHE A N 1
ATOM 1384 C CA . PHE A 1 177 ? 13.003 -3.438 -0.509 1.00 80.06 177 PHE A CA 1
ATOM 1385 C C . PHE A 1 177 ? 14.314 -2.730 -0.847 1.00 80.06 177 PHE A C 1
ATOM 1387 O O . PHE A 1 177 ? 15.198 -3.332 -1.438 1.00 80.06 177 PHE A O 1
ATOM 1394 N N . SER A 1 178 ? 14.463 -1.460 -0.475 1.00 78.81 178 SER A N 1
ATOM 1395 C CA . SER A 1 178 ? 15.606 -0.644 -0.910 1.00 78.81 178 SER A CA 1
ATOM 1396 C C . SER A 1 178 ? 16.934 -0.974 -0.227 1.00 78.81 178 SER A C 1
ATOM 1398 O O . SER A 1 178 ? 17.946 -0.383 -0.577 1.00 78.81 178 SER A O 1
ATOM 1400 N N . ASP A 1 179 ? 16.935 -1.821 0.803 1.00 82.06 179 ASP A N 1
ATOM 1401 C CA . ASP A 1 179 ? 18.178 -2.290 1.410 1.00 82.06 179 ASP A CA 1
ATOM 1402 C C . ASP A 1 179 ? 18.744 -3.443 0.564 1.00 82.06 179 ASP A C 1
ATOM 1404 O O . ASP A 1 179 ? 18.036 -4.436 0.340 1.00 82.06 179 ASP A O 1
ATOM 1408 N N . PRO A 1 180 ? 19.979 -3.332 0.053 1.00 82.06 180 PRO A N 1
ATOM 1409 C CA . PRO A 1 180 ? 20.606 -4.386 -0.733 1.00 82.06 180 PRO A CA 1
ATOM 1410 C C . PRO A 1 180 ? 21.136 -5.543 0.116 1.00 82.06 180 PRO A C 1
ATOM 1412 O O . PRO A 1 180 ? 21.359 -6.627 -0.421 1.00 82.06 180 PRO A O 1
ATOM 1415 N N . THR A 1 181 ? 21.331 -5.327 1.417 1.00 85.06 181 THR A N 1
ATOM 1416 C CA . THR A 1 181 ? 21.856 -6.305 2.377 1.00 85.06 181 THR A CA 1
ATOM 1417 C C . THR A 1 181 ? 21.036 -6.275 3.670 1.00 85.06 181 THR A C 1
ATOM 1419 O O . THR A 1 181 ? 21.596 -6.047 4.745 1.00 85.06 181 THR A O 1
ATOM 1422 N N . PRO A 1 182 ? 19.710 -6.482 3.589 1.00 81.81 182 PRO A N 1
ATOM 1423 C CA . PRO A 1 182 ? 18.849 -6.423 4.754 1.00 81.81 182 PRO A CA 1
ATOM 1424 C C . PRO A 1 182 ? 19.258 -7.510 5.740 1.00 81.81 182 PRO A C 1
ATOM 1426 O O . PRO A 1 182 ? 19.546 -8.645 5.337 1.00 81.81 182 PRO A O 1
ATOM 1429 N N . ALA A 1 183 ? 19.236 -7.188 7.033 1.00 82.81 183 ALA A N 1
ATOM 1430 C CA . ALA A 1 183 ? 19.304 -8.232 8.039 1.00 82.81 183 ALA A CA 1
ATOM 1431 C C . ALA A 1 183 ? 18.049 -9.114 7.934 1.00 82.81 183 ALA A C 1
ATOM 1433 O O . ALA A 1 183 ? 16.995 -8.679 7.455 1.00 82.81 183 ALA A O 1
ATOM 1434 N N . ASP A 1 184 ? 18.121 -10.345 8.439 1.00 76.12 184 ASP A N 1
ATOM 1435 C CA . ASP A 1 184 ? 16.967 -11.253 8.443 1.00 76.12 184 ASP A CA 1
ATOM 1436 C C . ASP A 1 184 ? 15.731 -10.594 9.093 1.00 76.12 184 ASP A C 1
ATOM 1438 O O . ASP A 1 184 ? 14.620 -10.704 8.576 1.00 76.12 184 ASP A O 1
ATOM 1442 N N . ALA A 1 185 ? 15.927 -9.800 10.152 1.00 78.31 185 ALA A N 1
ATOM 1443 C CA . ALA A 1 185 ? 14.862 -9.044 10.814 1.00 78.31 185 ALA A CA 1
ATOM 1444 C C . ALA A 1 185 ? 14.190 -7.986 9.912 1.00 78.31 185 ALA A C 1
ATOM 1446 O O . ALA A 1 185 ? 12.978 -7.763 10.013 1.00 78.31 185 ALA A O 1
ATOM 1447 N N . ASP A 1 186 ? 14.945 -7.347 9.015 1.00 77.00 186 ASP A N 1
ATOM 1448 C CA . ASP A 1 186 ? 14.414 -6.357 8.073 1.00 77.00 186 ASP A CA 1
ATOM 1449 C C . ASP A 1 186 ? 13.581 -7.040 6.991 1.00 77.00 186 ASP A C 1
ATOM 1451 O O . ASP A 1 186 ? 12.475 -6.594 6.670 1.00 77.00 186 ASP A O 1
ATOM 1455 N N . THR A 1 187 ? 14.074 -8.173 6.479 1.00 72.19 187 THR A N 1
ATOM 1456 C CA . THR A 1 187 ? 13.315 -8.985 5.526 1.00 72.19 187 THR A CA 1
ATOM 1457 C C . THR A 1 187 ? 12.019 -9.501 6.136 1.00 72.19 187 THR A C 1
ATOM 1459 O O . THR A 1 187 ? 10.968 -9.410 5.494 1.00 72.19 187 THR A O 1
ATOM 1462 N N . ASP A 1 188 ? 12.062 -9.942 7.398 1.00 75.62 188 ASP A N 1
ATOM 1463 C CA . ASP A 1 188 ? 10.879 -10.365 8.132 1.00 75.62 188 ASP A CA 1
ATOM 1464 C C . ASP A 1 188 ? 9.893 -9.214 8.310 1.00 75.62 188 ASP A C 1
ATOM 1466 O O . ASP A 1 188 ? 8.705 -9.359 8.018 1.00 75.62 188 ASP A O 1
ATOM 1470 N N . THR A 1 189 ? 10.371 -8.037 8.701 1.00 78.88 189 THR A N 1
ATOM 1471 C CA . THR A 1 189 ? 9.524 -6.848 8.836 1.00 78.88 189 THR A CA 1
ATOM 1472 C C . THR A 1 189 ? 8.836 -6.487 7.515 1.00 78.88 189 THR A C 1
ATOM 1474 O O . THR A 1 189 ? 7.637 -6.195 7.510 1.00 78.88 189 THR A O 1
ATOM 1477 N N . ALA A 1 190 ? 9.554 -6.548 6.390 1.00 72.88 190 ALA A N 1
ATOM 1478 C CA . ALA A 1 190 ? 9.039 -6.168 5.078 1.00 72.88 190 ALA A CA 1
ATOM 1479 C C . ALA A 1 190 ? 7.852 -7.039 4.624 1.00 72.88 190 ALA A C 1
ATOM 1481 O O . ALA A 1 190 ? 6.807 -6.508 4.229 1.00 72.88 190 ALA A O 1
ATOM 1482 N N . TRP A 1 191 ? 7.957 -8.369 4.719 1.00 73.19 191 TRP A N 1
ATOM 1483 C CA . TRP A 1 191 ? 6.860 -9.245 4.289 1.00 73.19 191 TRP A CA 1
ATOM 1484 C C . TRP A 1 191 ? 5.714 -9.297 5.318 1.00 73.19 191 TRP A C 1
ATOM 1486 O O . TRP A 1 191 ? 4.543 -9.354 4.926 1.00 73.19 191 TRP A O 1
ATOM 1496 N N . HIS A 1 192 ? 5.998 -9.179 6.623 1.00 73.38 192 HIS A N 1
ATOM 1497 C CA . HIS A 1 192 ? 4.948 -9.041 7.641 1.00 73.38 192 HIS A CA 1
ATOM 1498 C C . HIS A 1 192 ? 4.141 -7.753 7.444 1.00 73.38 192 HIS A C 1
ATOM 1500 O O . HIS A 1 192 ? 2.910 -7.776 7.536 1.00 73.38 192 HIS A O 1
ATOM 1506 N N . ALA A 1 193 ? 4.800 -6.633 7.128 1.00 68.88 193 ALA A N 1
ATOM 1507 C CA . ALA A 1 193 ? 4.122 -5.382 6.798 1.00 68.88 193 ALA A CA 1
ATOM 1508 C C . ALA A 1 193 ? 3.178 -5.562 5.598 1.00 68.88 193 ALA A C 1
ATOM 1510 O O . ALA A 1 193 ? 2.050 -5.063 5.609 1.00 68.88 193 ALA A O 1
ATOM 1511 N N . PHE A 1 194 ? 3.587 -6.349 4.601 1.00 69.44 194 PHE A N 1
ATOM 1512 C CA . PHE A 1 194 ? 2.738 -6.690 3.467 1.00 69.44 194 PHE A CA 1
ATOM 1513 C C . PHE A 1 194 ? 1.533 -7.572 3.841 1.00 69.44 194 PHE A C 1
ATOM 1515 O O . PHE A 1 194 ? 0.435 -7.358 3.316 1.00 69.44 194 PHE A O 1
ATOM 1522 N N . LEU A 1 195 ? 1.669 -8.527 4.768 1.00 67.19 195 LEU A N 1
ATOM 1523 C CA . LEU A 1 195 ? 0.505 -9.263 5.284 1.00 67.19 195 LEU A CA 1
ATOM 1524 C C . LEU A 1 195 ? -0.495 -8.337 5.984 1.00 67.19 195 LEU A C 1
ATOM 1526 O O . LEU A 1 195 ? -1.708 -8.513 5.858 1.00 67.19 195 LEU A O 1
ATOM 1530 N N . ARG A 1 196 ? 0.002 -7.302 6.664 1.00 65.00 196 ARG A N 1
ATOM 1531 C CA . ARG A 1 196 ? -0.831 -6.276 7.303 1.00 65.00 196 ARG A CA 1
ATOM 1532 C C . ARG A 1 196 ? -1.465 -5.294 6.315 1.00 65.00 196 ARG A C 1
ATOM 1534 O O . ARG A 1 196 ? -2.287 -4.480 6.737 1.00 65.00 196 ARG A O 1
ATOM 1541 N N . ARG A 1 197 ? -1.174 -5.369 5.008 1.00 63.28 197 ARG A N 1
ATOM 1542 C CA . ARG A 1 197 ? -1.775 -4.462 4.010 1.00 63.28 197 ARG A CA 1
ATOM 1543 C C . ARG A 1 197 ? -3.298 -4.539 4.005 1.00 63.28 197 ARG A C 1
ATOM 1545 O O . ARG A 1 197 ? -3.956 -3.509 3.927 1.00 63.28 197 ARG A O 1
ATOM 1552 N N . PHE A 1 198 ? -3.859 -5.742 4.158 1.00 61.00 198 PHE A N 1
ATOM 1553 C CA . PHE A 1 198 ? -5.308 -5.918 4.183 1.00 61.00 198 PHE A CA 1
ATOM 1554 C C . PHE A 1 198 ? -5.910 -5.301 5.441 1.00 61.00 198 PHE A C 1
ATOM 1556 O O . PHE A 1 198 ? -6.966 -4.679 5.353 1.00 61.00 198 PHE A O 1
ATOM 1563 N N . ASP A 1 199 ? -5.233 -5.408 6.587 1.00 64.44 199 ASP A N 1
ATOM 1564 C CA . ASP A 1 199 ? -5.663 -4.741 7.818 1.00 64.44 199 ASP A CA 1
ATOM 1565 C C . ASP A 1 199 ? -5.710 -3.218 7.610 1.00 64.44 199 ASP A C 1
ATOM 1567 O O . ASP A 1 199 ? -6.693 -2.573 7.986 1.00 64.44 199 ASP A O 1
ATOM 1571 N N . LEU A 1 200 ? -4.694 -2.643 6.955 1.00 67.38 200 LEU A N 1
ATOM 1572 C CA . LEU A 1 200 ? -4.633 -1.214 6.634 1.00 67.38 200 LEU A CA 1
ATOM 1573 C C . LEU A 1 200 ? -5.720 -0.796 5.637 1.00 67.38 200 LEU A C 1
ATOM 1575 O O . LEU A 1 200 ? -6.447 0.160 5.899 1.00 67.38 200 LEU A O 1
ATOM 1579 N N . GLU A 1 201 ? -5.890 -1.518 4.531 1.00 70.00 201 GLU A N 1
ATOM 1580 C CA . GLU A 1 201 ? -6.901 -1.222 3.509 1.00 70.00 201 GLU A CA 1
ATOM 1581 C C . GLU A 1 201 ? -8.326 -1.296 4.065 1.00 70.00 201 GLU A C 1
ATOM 1583 O O . GLU A 1 201 ? -9.124 -0.376 3.859 1.00 70.00 201 GLU A O 1
ATOM 1588 N N . HIS A 1 202 ? -8.651 -2.351 4.818 1.00 75.50 202 HIS A N 1
ATOM 1589 C CA . HIS A 1 202 ? -9.962 -2.488 5.452 1.00 75.50 202 HIS A CA 1
ATOM 1590 C C . HIS A 1 202 ? -10.179 -1.416 6.521 1.00 75.50 202 HIS A C 1
ATOM 1592 O O . HIS A 1 202 ? -11.287 -0.883 6.634 1.00 75.50 202 HIS A O 1
ATOM 1598 N N . THR A 1 203 ? -9.130 -1.047 7.263 1.00 81.31 203 THR A N 1
ATOM 1599 C CA . THR A 1 203 ? -9.192 0.061 8.221 1.00 81.31 203 THR A CA 1
ATOM 1600 C C . THR A 1 203 ? -9.476 1.372 7.496 1.00 81.31 203 THR A C 1
ATOM 1602 O O . THR A 1 203 ? -10.463 2.029 7.819 1.00 81.31 203 THR A O 1
ATOM 1605 N N . PHE A 1 204 ? -8.714 1.732 6.462 1.00 82.00 204 PHE A N 1
ATOM 1606 C CA . PHE A 1 204 ? -8.945 2.961 5.700 1.00 82.00 204 PHE A CA 1
ATOM 1607 C C . PHE A 1 204 ? -10.323 2.995 5.043 1.00 82.00 204 PHE A C 1
ATOM 1609 O O . PHE A 1 204 ? -11.003 4.022 5.111 1.00 82.00 204 PHE A O 1
ATOM 1616 N N . ARG A 1 205 ? -10.777 1.878 4.461 1.00 84.25 205 ARG A N 1
ATOM 1617 C CA . ARG A 1 205 ? -12.135 1.753 3.918 1.00 84.25 205 ARG A CA 1
ATOM 1618 C C . ARG A 1 205 ? -13.178 2.039 4.996 1.00 84.25 205 ARG A C 1
ATOM 1620 O O . ARG A 1 205 ? -14.080 2.845 4.769 1.00 84.25 205 ARG A O 1
ATOM 1627 N N . PHE A 1 206 ? -13.028 1.447 6.180 1.00 88.19 206 PHE A N 1
ATOM 1628 C CA . PHE A 1 206 ? -13.917 1.687 7.313 1.00 88.19 206 PHE A CA 1
ATOM 1629 C C . PHE A 1 206 ? -13.905 3.156 7.766 1.00 88.19 206 PHE A C 1
ATOM 1631 O O . PHE A 1 206 ? -14.975 3.750 7.923 1.00 88.19 206 PHE A O 1
ATOM 1638 N N . LEU A 1 207 ? -12.727 3.770 7.924 1.00 91.31 207 LEU A N 1
ATOM 1639 C CA . LEU A 1 207 ? -12.608 5.178 8.317 1.00 91.31 207 LEU A CA 1
ATOM 1640 C C . LEU A 1 207 ? -13.298 6.100 7.299 1.00 91.31 207 LEU A C 1
ATOM 1642 O O . LEU A 1 207 ? -14.090 6.957 7.687 1.00 91.31 207 LEU A O 1
ATOM 1646 N N . LYS A 1 208 ? -13.063 5.896 5.996 1.00 87.38 208 LYS A N 1
ATOM 1647 C CA . LYS A 1 208 ? -13.666 6.705 4.923 1.00 87.38 208 LYS A CA 1
ATOM 1648 C C . LYS A 1 208 ? -15.183 6.528 4.850 1.00 87.38 208 LYS A C 1
ATOM 1650 O O . LYS A 1 208 ? -15.914 7.512 4.901 1.00 87.38 208 LYS A O 1
ATOM 1655 N N . GLN A 1 209 ? -15.654 5.286 4.761 1.00 89.44 209 GLN A N 1
ATOM 1656 C CA . GLN A 1 209 ? -17.056 4.985 4.457 1.00 89.44 209 GLN A CA 1
ATOM 1657 C C . GLN A 1 209 ? -17.964 5.034 5.688 1.00 89.44 209 GLN A C 1
ATOM 1659 O O . GLN A 1 209 ? -19.115 5.450 5.589 1.00 89.44 209 GLN A O 1
ATOM 1664 N N . THR A 1 210 ? -17.466 4.607 6.852 1.00 90.81 210 THR A N 1
ATOM 1665 C CA . THR A 1 210 ? -18.293 4.465 8.061 1.00 90.81 210 THR A CA 1
ATOM 1666 C C . THR A 1 210 ? -18.097 5.611 9.042 1.00 90.81 210 THR A C 1
ATOM 1668 O O . THR A 1 210 ? -19.082 6.109 9.589 1.00 90.81 210 THR A O 1
ATOM 1671 N N . LEU A 1 211 ? -16.851 6.037 9.272 1.00 92.38 211 LEU A N 1
ATOM 1672 C CA . LEU A 1 211 ? -16.562 7.182 10.148 1.00 92.38 211 LEU A CA 1
ATOM 1673 C C . LEU A 1 211 ? -16.551 8.519 9.395 1.00 92.38 211 LEU A C 1
ATOM 1675 O O . LEU A 1 211 ? -16.499 9.572 10.020 1.00 92.38 211 LEU A O 1
ATOM 1679 N N . GLY A 1 212 ? -16.659 8.489 8.064 1.00 92.88 212 GLY A N 1
ATOM 1680 C CA . GLY A 1 212 ? -16.781 9.689 7.246 1.00 92.88 212 GLY A CA 1
ATOM 1681 C C . GLY A 1 212 ? -15.484 10.482 7.134 1.00 92.88 212 GLY A C 1
ATOM 1682 O O . GLY A 1 212 ? -15.542 11.702 7.016 1.00 92.88 212 GLY A O 1
ATOM 1683 N N . TRP A 1 213 ? -14.320 9.825 7.158 1.00 91.12 213 TRP A N 1
ATOM 1684 C CA . TRP A 1 213 ? -13.024 10.510 7.122 1.00 91.12 213 TRP A CA 1
ATOM 1685 C C . TRP A 1 213 ? -12.899 11.506 5.957 1.00 91.12 213 TRP A C 1
ATOM 1687 O O . TRP A 1 213 ? -12.399 12.606 6.149 1.00 91.12 213 TRP A O 1
ATOM 1697 N N . THR A 1 214 ? -13.455 11.182 4.789 1.00 88.44 214 THR A N 1
ATOM 1698 C CA . THR A 1 214 ? -13.455 12.048 3.594 1.00 88.44 214 THR A CA 1
ATOM 1699 C C . THR A 1 214 ? -14.773 12.798 3.372 1.00 88.44 214 THR A C 1
ATOM 1701 O O . THR A 1 214 ? -14.958 13.424 2.333 1.00 88.44 214 THR A O 1
ATOM 1704 N N . ARG A 1 215 ? -15.725 12.716 4.310 1.00 88.19 215 ARG A N 1
ATOM 1705 C CA . ARG A 1 215 ? -17.044 13.356 4.194 1.00 88.19 215 ARG A CA 1
ATOM 1706 C C . ARG A 1 215 ? -17.002 14.887 4.323 1.00 88.19 215 ARG A C 1
ATOM 1708 O O . ARG A 1 215 ? -17.708 15.540 3.552 1.00 88.19 215 ARG A O 1
ATOM 1715 N N . PRO A 1 216 ? -16.256 15.495 5.266 1.00 85.25 216 PRO A N 1
ATOM 1716 C CA . PRO A 1 216 ? -16.213 16.949 5.362 1.00 85.25 216 PRO A CA 1
ATOM 1717 C C . PRO A 1 216 ? -15.335 17.560 4.260 1.00 85.25 216 PRO A C 1
ATOM 1719 O O . PRO A 1 216 ? -14.238 17.084 3.978 1.00 85.25 216 PRO A O 1
ATOM 1722 N N . ARG A 1 217 ? -15.804 18.660 3.661 1.00 85.38 217 ARG A N 1
ATOM 1723 C CA . ARG A 1 217 ? -15.071 19.439 2.645 1.00 85.38 217 ARG A CA 1
ATOM 1724 C C . ARG A 1 217 ? -14.134 20.447 3.314 1.00 85.38 217 ARG A C 1
ATOM 1726 O O . ARG A 1 217 ? -14.377 21.652 3.287 1.00 85.38 217 ARG A O 1
ATOM 1733 N N . LEU A 1 218 ? -13.108 19.936 3.987 1.00 83.38 218 LEU A N 1
ATOM 1734 C CA . LEU A 1 218 ? -12.147 20.742 4.741 1.00 83.38 218 LEU A CA 1
ATOM 1735 C C . LEU A 1 218 ? -11.239 21.512 3.775 1.00 83.38 218 LEU A C 1
ATOM 1737 O O . LEU A 1 218 ? -10.675 20.924 2.857 1.00 83.38 218 LEU A O 1
ATOM 1741 N N . ARG A 1 219 ? -11.113 22.826 3.977 1.00 72.19 219 ARG A N 1
ATOM 1742 C CA . ARG A 1 219 ? -10.309 23.715 3.116 1.00 72.19 219 ARG A CA 1
ATOM 1743 C C . ARG A 1 219 ? -8.929 24.035 3.689 1.00 72.19 219 ARG A C 1
ATOM 1745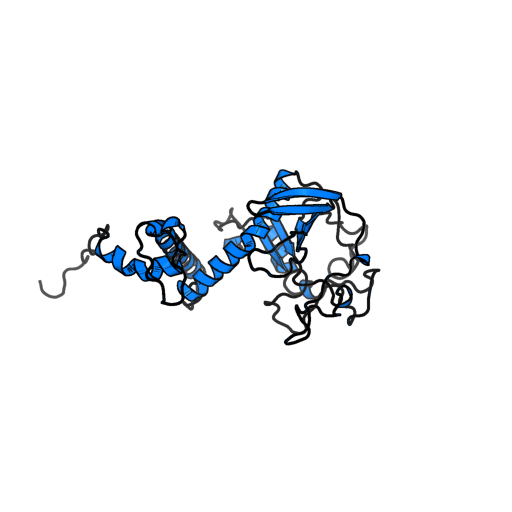 O O . ARG A 1 219 ? -8.060 24.500 2.965 1.00 72.19 219 ARG A O 1
ATOM 1752 N N . GLU A 1 220 ? -8.723 23.760 4.975 1.00 72.44 220 GLU A N 1
ATOM 1753 C CA . GLU A 1 220 ? -7.483 24.064 5.685 1.00 72.44 220 GLU A CA 1
ATOM 1754 C C . GLU A 1 220 ? -6.786 22.787 6.170 1.00 72.44 220 GLU A C 1
ATOM 1756 O O . GLU A 1 220 ? -7.446 21.925 6.765 1.00 72.44 220 GLU A O 1
ATOM 1761 N N . PRO A 1 221 ? -5.449 22.679 6.037 1.00 68.06 221 PRO A N 1
ATOM 1762 C CA . PRO A 1 221 ? -4.717 21.504 6.504 1.00 68.06 221 PRO A CA 1
ATOM 1763 C C . PRO A 1 221 ? -4.891 21.241 8.005 1.00 68.06 221 PRO A C 1
ATOM 1765 O O . PRO A 1 221 ? -5.108 20.108 8.408 1.00 68.06 221 PRO A O 1
ATOM 1768 N N . ALA A 1 222 ? -4.894 22.290 8.835 1.00 68.69 222 ALA A N 1
ATOM 1769 C CA . ALA A 1 222 ? -5.064 22.130 10.281 1.00 68.69 222 ALA A CA 1
ATOM 1770 C C . ALA A 1 222 ? -6.454 21.576 10.651 1.00 68.69 222 ALA A C 1
ATOM 1772 O O . ALA A 1 222 ? -6.605 20.863 11.642 1.00 68.69 222 ALA A O 1
ATOM 1773 N N . ALA A 1 223 ? -7.481 21.883 9.852 1.00 67.31 223 ALA A N 1
ATOM 1774 C CA . ALA A 1 223 ? -8.803 21.298 10.024 1.00 67.31 223 ALA A CA 1
ATOM 1775 C C . ALA A 1 223 ? -8.815 19.814 9.620 1.00 67.31 223 ALA A C 1
ATOM 1777 O O . ALA A 1 223 ? -9.439 19.011 10.313 1.00 67.31 223 ALA A O 1
ATOM 1778 N N . ALA A 1 224 ? -8.094 19.442 8.554 1.00 71.50 224 ALA A N 1
ATOM 1779 C CA . ALA A 1 224 ? -7.906 18.048 8.145 1.00 71.50 224 ALA A CA 1
ATOM 1780 C C . ALA A 1 224 ? -7.167 17.219 9.206 1.00 71.50 224 ALA A C 1
ATOM 1782 O O . ALA A 1 224 ? -7.593 16.100 9.504 1.00 71.50 224 ALA A O 1
ATOM 1783 N N . ASP A 1 225 ? -6.137 17.787 9.836 1.00 76.19 225 ASP A N 1
ATOM 1784 C CA . ASP A 1 225 ? -5.398 17.141 10.925 1.00 76.19 225 ASP A CA 1
ATOM 1785 C C . ASP A 1 225 ? -6.314 16.888 12.132 1.00 76.19 225 ASP A C 1
ATOM 1787 O O . ASP A 1 225 ? -6.449 15.752 12.592 1.00 76.19 225 ASP A O 1
ATOM 1791 N N . ARG A 1 226 ? -7.044 17.917 12.593 1.00 86.62 226 ARG A N 1
ATOM 1792 C CA . ARG A 1 226 ? -8.009 17.783 13.703 1.00 86.62 226 ARG A CA 1
ATOM 1793 C C . ARG A 1 226 ? -9.095 16.754 13.404 1.00 86.62 226 ARG A C 1
ATOM 1795 O O . ARG A 1 226 ? -9.421 15.936 14.263 1.00 86.62 226 ARG A O 1
ATOM 1802 N N . TRP A 1 227 ? -9.648 16.778 12.193 1.00 91.12 227 TRP A N 1
ATOM 1803 C CA . TRP A 1 227 ? -10.658 15.808 11.779 1.00 91.12 227 TRP A CA 1
ATOM 1804 C C . TRP A 1 227 ? -10.107 14.381 11.764 1.00 91.12 227 TRP A C 1
ATOM 1806 O O . TRP A 1 227 ? -10.759 13.462 12.255 1.00 91.12 227 TRP A O 1
ATOM 1816 N N . THR A 1 228 ? -8.881 14.198 11.275 1.00 87.44 228 THR A N 1
ATOM 1817 C CA . THR A 1 228 ? -8.201 12.900 11.291 1.00 87.44 228 THR A CA 1
ATOM 1818 C C . THR A 1 228 ? -8.005 12.404 12.723 1.00 87.44 228 THR A C 1
ATOM 1820 O O . THR A 1 228 ? -8.342 11.257 13.011 1.00 87.44 228 THR A O 1
ATOM 1823 N N . CYS A 1 229 ? -7.576 13.264 13.652 1.00 89.69 229 CYS A N 1
ATOM 1824 C CA . CYS A 1 229 ? -7.471 12.909 15.070 1.00 89.69 229 CYS A CA 1
ATOM 1825 C C . CYS A 1 229 ? -8.816 12.470 15.671 1.00 89.69 229 CYS A C 1
ATOM 1827 O O . CYS A 1 229 ? -8.862 11.477 16.394 1.00 89.69 229 CYS A O 1
ATOM 1829 N N . LEU A 1 230 ? -9.922 13.149 15.343 1.00 92.94 230 LEU A N 1
ATOM 1830 C CA . LEU A 1 230 ? -11.263 12.754 15.799 1.00 92.94 230 LEU A CA 1
ATOM 1831 C C . LEU A 1 230 ? -11.695 11.396 15.230 1.00 92.94 230 LEU A C 1
ATOM 1833 O O . LEU A 1 230 ? -12.247 10.569 15.956 1.00 92.94 230 LEU A O 1
ATOM 1837 N N . VAL A 1 231 ? -11.420 11.143 13.950 1.00 92.50 231 VAL A N 1
ATOM 1838 C CA . VAL A 1 231 ? -11.697 9.856 13.294 1.00 92.50 231 VAL A CA 1
ATOM 1839 C C . VAL A 1 231 ? -10.893 8.727 13.944 1.00 92.50 231 VAL A C 1
ATOM 1841 O O . VAL A 1 231 ? -11.448 7.660 14.215 1.00 92.50 231 VAL A O 1
ATOM 1844 N N . LEU A 1 232 ? -9.610 8.961 14.236 1.00 88.62 232 LEU A N 1
ATOM 1845 C CA . LEU A 1 232 ? -8.754 8.002 14.934 1.00 88.62 232 LEU A CA 1
ATOM 1846 C C . LEU A 1 232 ? -9.243 7.754 16.364 1.00 88.62 232 LEU A C 1
ATOM 1848 O O . LEU A 1 232 ? -9.376 6.600 16.763 1.00 88.62 232 LEU A O 1
ATOM 1852 N N . ALA A 1 233 ? -9.597 8.804 17.108 1.00 89.88 233 ALA A N 1
ATOM 1853 C CA . ALA A 1 233 ? -10.159 8.677 18.450 1.00 89.88 233 ALA A CA 1
ATOM 1854 C C . ALA A 1 233 ? -11.460 7.857 18.446 1.00 89.88 233 ALA A C 1
ATOM 1856 O O . ALA A 1 233 ? -11.611 6.938 19.2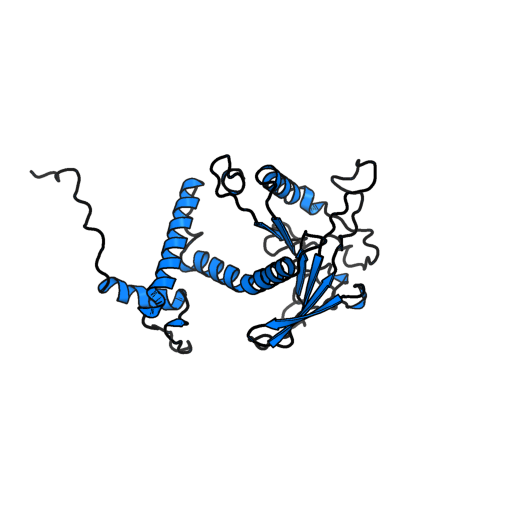50 1.00 89.88 233 ALA A O 1
ATOM 1857 N N . ALA A 1 234 ? -12.365 8.120 17.498 1.00 91.50 234 ALA A N 1
ATOM 1858 C CA . ALA A 1 234 ? -13.594 7.349 17.333 1.00 91.50 234 ALA A CA 1
ATOM 1859 C C . ALA A 1 234 ? -13.310 5.876 16.984 1.00 91.50 234 ALA A C 1
ATOM 1861 O O . ALA A 1 234 ? -13.935 4.977 17.545 1.00 91.50 234 ALA A O 1
ATOM 1862 N N . HIS A 1 235 ? -12.348 5.599 16.097 1.00 92.69 235 HIS A N 1
ATOM 1863 C CA . HIS A 1 235 ? -11.935 4.227 15.793 1.00 92.69 235 HIS A CA 1
ATOM 1864 C C . HIS A 1 235 ? -11.392 3.507 17.035 1.00 92.69 235 HIS A C 1
ATOM 1866 O O . HIS A 1 235 ? -11.789 2.373 17.311 1.00 92.69 235 HIS A O 1
ATOM 1872 N N . THR A 1 236 ? -10.536 4.173 17.811 1.00 89.75 236 THR A N 1
ATOM 1873 C CA . THR A 1 236 ? -9.987 3.644 19.063 1.00 89.75 236 THR A CA 1
ATOM 1874 C C . THR A 1 236 ? -11.089 3.373 20.083 1.00 89.75 236 THR A C 1
ATOM 1876 O O . THR A 1 236 ? -11.118 2.295 20.668 1.00 89.75 236 THR A O 1
ATOM 1879 N N . GLN A 1 237 ? -12.062 4.275 20.240 1.00 90.38 237 GLN A N 1
ATOM 1880 C CA . GLN A 1 237 ? -13.217 4.050 21.117 1.00 90.38 237 GLN A CA 1
ATOM 1881 C C . GLN A 1 237 ? -14.018 2.807 20.714 1.00 90.38 237 GLN A C 1
ATOM 1883 O O . GLN A 1 237 ? -14.397 2.022 21.578 1.00 90.38 237 GLN A O 1
ATOM 1888 N N . LEU A 1 238 ? -14.231 2.573 19.416 1.00 91.19 238 LEU A N 1
ATOM 1889 C CA . LEU A 1 238 ? -14.895 1.354 18.940 1.00 91.19 238 LEU A CA 1
ATOM 1890 C C . LEU A 1 238 ? -14.073 0.089 19.221 1.00 91.19 238 LEU A C 1
ATOM 1892 O O . LEU A 1 238 ? -14.644 -0.967 19.475 1.00 91.19 238 LEU A O 1
ATOM 1896 N N . ARG A 1 239 ? -12.739 0.165 19.181 1.00 89.62 239 ARG A N 1
ATOM 1897 C CA . ARG A 1 239 ? -11.871 -0.963 19.555 1.00 89.62 239 ARG A CA 1
ATOM 1898 C C . ARG A 1 239 ? -11.939 -1.246 21.055 1.00 89.62 239 ARG A C 1
ATOM 1900 O O . ARG A 1 239 ? -12.070 -2.404 21.432 1.00 89.62 239 ARG A O 1
ATOM 1907 N N . LEU A 1 240 ? -11.898 -0.206 21.884 1.00 88.25 240 LEU A N 1
ATOM 1908 C CA . LEU A 1 240 ? -11.942 -0.317 23.344 1.00 88.25 240 LEU A CA 1
ATOM 1909 C C . LEU A 1 240 ? -13.316 -0.751 23.864 1.00 88.25 240 LEU A C 1
ATOM 1911 O O . LEU A 1 240 ? -13.397 -1.492 24.834 1.00 88.25 240 LEU A O 1
ATOM 1915 N N . ALA A 1 241 ? -14.399 -0.342 23.202 1.00 88.19 241 ALA A N 1
ATOM 1916 C CA . ALA A 1 241 ? -15.760 -0.725 23.572 1.00 88.19 241 ALA A CA 1
ATOM 1917 C C . ALA A 1 241 ? -16.157 -2.130 23.098 1.00 88.19 241 ALA A C 1
ATOM 1919 O O . ALA A 1 241 ? -17.266 -2.578 23.376 1.00 88.19 241 ALA A O 1
ATOM 1920 N N . ARG A 1 242 ? -15.272 -2.834 22.382 1.00 89.38 242 ARG A N 1
ATOM 1921 C CA . ARG A 1 242 ? -15.505 -4.189 21.876 1.00 89.38 242 ARG A CA 1
ATOM 1922 C C . ARG A 1 242 ? -16.070 -5.160 22.929 1.00 89.38 242 ARG A C 1
ATOM 1924 O O . ARG A 1 242 ? -17.138 -5.700 22.661 1.00 89.38 242 ARG A O 1
ATOM 1931 N N . PRO A 1 243 ? -15.430 -5.376 24.097 1.00 86.69 243 PRO A N 1
ATOM 1932 C CA . PRO A 1 243 ? -15.938 -6.311 25.106 1.00 86.69 243 PRO A CA 1
ATOM 1933 C C . PRO A 1 243 ? -17.252 -5.855 25.753 1.00 86.69 243 PRO A C 1
ATOM 1935 O O . PRO A 1 243 ? -17.939 -6.657 26.372 1.00 86.69 243 PRO A O 1
ATOM 1938 N N . LEU A 1 244 ? -17.609 -4.577 25.610 1.00 85.81 244 LEU A N 1
ATOM 1939 C CA . LEU A 1 244 ? -18.820 -3.989 26.181 1.00 85.81 244 LEU A CA 1
ATOM 1940 C C . LEU A 1 244 ? -19.999 -4.005 25.195 1.00 85.81 244 LEU A C 1
ATOM 1942 O O . LEU A 1 244 ? -21.113 -3.632 25.556 1.00 85.81 244 LEU A O 1
ATOM 1946 N N . SER A 1 245 ? -19.768 -4.376 23.932 1.00 86.38 245 SER A N 1
ATOM 1947 C CA . SER A 1 245 ? -20.761 -4.275 22.867 1.00 86.38 245 SER A CA 1
ATOM 1948 C C . SER A 1 245 ? -21.473 -5.594 22.624 1.00 86.38 245 SER A C 1
ATOM 1950 O O . SER A 1 245 ? -20.839 -6.612 22.359 1.00 86.38 245 SER A O 1
ATOM 1952 N N . ALA A 1 246 ? -22.805 -5.560 22.630 1.00 84.62 246 ALA A N 1
ATOM 1953 C CA . ALA A 1 246 ? -23.603 -6.674 22.138 1.00 84.62 246 ALA A CA 1
ATOM 1954 C C . ALA A 1 246 ? -23.434 -6.829 20.614 1.00 84.62 246 ALA A C 1
ATOM 1956 O O . ALA A 1 246 ? -23.450 -5.840 19.873 1.00 84.62 246 ALA A O 1
ATOM 1957 N N . ASP A 1 247 ? -23.334 -8.073 20.134 1.00 87.25 247 ASP A N 1
ATOM 1958 C CA . ASP A 1 247 ? -23.288 -8.391 18.702 1.00 87.25 247 ASP A CA 1
ATOM 1959 C C . ASP A 1 247 ? -24.675 -8.207 18.062 1.00 87.25 247 ASP A C 1
ATOM 1961 O O . ASP A 1 247 ? -25.407 -9.169 17.824 1.00 87.25 247 ASP A O 1
ATOM 1965 N N . LEU A 1 248 ? -25.055 -6.951 17.785 1.00 88.19 248 LEU A N 1
ATOM 1966 C CA . LEU A 1 248 ? -26.266 -6.594 17.030 1.00 88.19 248 LEU A CA 1
ATOM 1967 C C . LEU A 1 248 ? -26.086 -6.925 15.537 1.00 88.19 248 LEU A C 1
ATOM 1969 O O . LEU A 1 248 ? -25.996 -6.049 14.662 1.00 88.19 248 LEU A O 1
ATOM 1973 N N . ARG A 1 249 ? -25.962 -8.223 15.268 1.00 87.56 249 ARG A N 1
ATOM 1974 C CA . ARG A 1 249 ? -25.751 -8.807 13.949 1.00 87.56 249 ARG A CA 1
ATOM 1975 C C . ARG A 1 249 ? -27.025 -8.762 13.113 1.00 87.56 249 ARG A C 1
ATOM 1977 O O . ARG A 1 249 ? -28.140 -8.824 13.625 1.00 87.56 249 ARG A O 1
ATOM 1984 N N . ARG A 1 250 ? -26.856 -8.677 11.799 1.00 87.62 250 ARG A N 1
ATOM 1985 C CA . ARG A 1 250 ? -27.950 -8.873 10.840 1.00 87.62 250 ARG A CA 1
ATOM 1986 C C . ARG A 1 250 ? -28.283 -10.368 10.725 1.00 87.62 250 ARG A C 1
ATOM 1988 O O . ARG A 1 250 ? -27.417 -11.191 11.017 1.00 87.62 250 ARG A O 1
ATOM 1995 N N . PRO A 1 251 ? -29.485 -10.742 10.253 1.00 88.25 251 PRO A N 1
ATOM 1996 C CA . PRO A 1 251 ? -29.905 -12.147 10.198 1.00 88.25 251 PRO A CA 1
ATOM 1997 C C . PRO A 1 251 ? -28.929 -13.077 9.457 1.00 88.25 251 PRO A C 1
ATOM 1999 O O . PRO A 1 251 ? -28.704 -14.204 9.884 1.00 88.25 251 PRO A O 1
ATOM 2002 N N . TRP A 1 252 ? -28.291 -12.583 8.392 1.00 86.94 252 TRP A N 1
ATOM 2003 C CA . TRP A 1 252 ? -27.335 -13.333 7.566 1.00 86.94 252 TRP A CA 1
ATOM 2004 C C . TRP A 1 252 ? -25.883 -13.292 8.070 1.00 86.94 252 TRP A C 1
ATOM 2006 O O . TRP A 1 252 ? -24.996 -13.915 7.490 1.00 86.94 252 TRP A O 1
ATOM 2016 N N . GLU A 1 253 ? -25.595 -12.529 9.121 1.00 85.00 253 GLU A N 1
ATOM 2017 C CA . GLU A 1 253 ? -24.247 -12.406 9.664 1.00 85.00 253 GLU A CA 1
ATOM 2018 C C . GLU A 1 253 ? -23.975 -13.528 10.676 1.00 85.00 253 GLU A C 1
ATOM 2020 O O . GLU A 1 253 ? -24.732 -13.718 11.631 1.00 85.00 253 GLU A O 1
ATOM 2025 N N . ARG A 1 254 ? -22.862 -14.257 10.505 1.00 87.31 254 ARG A N 1
ATOM 2026 C CA . ARG A 1 254 ? -22.449 -15.309 11.452 1.00 87.31 254 ARG A CA 1
ATOM 2027 C C . ARG A 1 254 ? -22.196 -14.721 12.852 1.00 87.31 254 ARG A C 1
ATOM 2029 O O . ARG A 1 254 ? -21.630 -13.624 12.923 1.00 87.31 254 ARG A O 1
ATOM 2036 N N . PRO A 1 255 ? -22.568 -15.410 13.945 1.00 86.81 255 PRO A N 1
ATOM 2037 C CA . PRO A 1 255 ? -22.211 -14.990 15.299 1.00 86.81 255 PRO A CA 1
ATOM 2038 C C . PRO A 1 255 ? -20.695 -14.851 15.456 1.00 86.81 255 PRO A C 1
ATOM 2040 O O . PRO A 1 255 ? -19.937 -15.644 14.893 1.00 86.81 255 PRO A O 1
ATOM 2043 N N . GLN A 1 256 ? -20.252 -13.841 16.200 1.00 84.75 256 GLN A N 1
ATOM 2044 C CA . GLN A 1 256 ? -18.846 -13.688 16.570 1.00 84.75 256 GLN A CA 1
ATOM 2045 C C . GLN A 1 256 ? -18.722 -13.516 18.081 1.00 84.75 256 GLN A C 1
ATOM 2047 O O . GLN A 1 256 ? -19.555 -12.834 18.677 1.00 84.75 256 GLN A O 1
ATOM 2052 N N . PRO A 1 257 ? -17.690 -14.103 18.706 1.00 84.00 257 PRO A N 1
ATOM 2053 C CA . PRO A 1 257 ? -17.465 -13.880 20.120 1.00 84.00 257 PRO A CA 1
ATOM 2054 C C . PRO A 1 257 ? -17.010 -12.424 20.360 1.00 84.00 257 PRO A C 1
ATOM 2056 O O . PRO A 1 257 ? -16.451 -11.803 19.439 1.00 84.00 257 PRO A O 1
ATOM 2059 N N . PRO A 1 258 ? -17.255 -11.853 21.557 1.00 78.88 258 PRO A N 1
ATOM 2060 C CA . PRO A 1 258 ? -17.035 -10.432 21.839 1.00 78.88 258 PRO A CA 1
ATOM 2061 C C . PRO A 1 258 ? -15.641 -9.934 21.433 1.00 78.88 258 PRO A C 1
ATOM 2063 O O . PRO A 1 258 ? -15.505 -8.897 20.786 1.00 78.88 258 PRO A O 1
ATOM 2066 N N . GLU A 1 259 ? -14.596 -10.713 21.704 1.00 81.44 259 GLU A N 1
ATOM 2067 C CA . GLU A 1 259 ? -13.197 -10.400 21.407 1.00 81.44 259 GLU A CA 1
ATOM 2068 C C . GLU A 1 259 ? -12.870 -10.338 19.905 1.00 81.44 259 GLU A C 1
ATOM 2070 O O . GLU A 1 259 ? -11.869 -9.725 19.513 1.00 81.44 259 GLU A O 1
ATOM 2075 N N . ARG A 1 260 ? -13.739 -10.883 19.045 1.00 83.81 260 ARG A N 1
ATOM 2076 C CA . ARG A 1 260 ? -13.592 -10.871 17.581 1.00 83.81 260 ARG A CA 1
ATOM 2077 C C . ARG A 1 260 ? -14.501 -9.872 16.870 1.00 83.81 260 ARG A C 1
ATOM 2079 O O . ARG A 1 260 ? -14.375 -9.733 15.653 1.00 83.81 260 ARG A O 1
ATOM 2086 N N . LEU A 1 261 ? -15.348 -9.123 17.583 1.00 86.62 261 LEU A N 1
ATOM 2087 C CA . LEU A 1 261 ? -16.248 -8.163 16.939 1.00 86.62 261 LEU A CA 1
ATOM 2088 C C . LEU A 1 261 ? -15.480 -7.095 16.150 1.00 86.62 261 LEU A C 1
ATOM 2090 O O . LEU A 1 261 ? -14.578 -6.404 16.645 1.00 86.62 261 LEU A O 1
ATOM 2094 N N . THR A 1 262 ? -15.859 -6.927 14.885 1.00 87.94 262 THR A N 1
ATOM 2095 C CA . THR A 1 262 ? -15.290 -5.882 14.029 1.00 87.94 262 THR A CA 1
ATOM 2096 C C . THR A 1 262 ? -15.760 -4.491 14.480 1.00 87.94 262 THR A C 1
ATOM 2098 O O . THR A 1 262 ? -16.852 -4.368 15.041 1.00 87.94 262 THR A O 1
ATOM 2101 N N . PRO A 1 263 ? -15.002 -3.409 14.202 1.00 89.81 263 PRO A N 1
ATOM 2102 C CA . PRO A 1 263 ? -15.428 -2.042 14.526 1.00 89.81 263 PRO A CA 1
ATOM 2103 C C . PRO A 1 263 ? -16.822 -1.685 13.988 1.00 89.81 263 PRO A C 1
ATOM 2105 O O . PRO A 1 263 ? -17.574 -0.963 14.639 1.00 89.81 263 PRO A O 1
ATOM 2108 N N . THR A 1 264 ? -17.209 -2.237 12.833 1.00 89.44 264 THR A N 1
ATOM 2109 C CA . THR A 1 264 ? -18.559 -2.090 12.272 1.00 89.44 264 THR A CA 1
ATOM 2110 C C . THR A 1 264 ? -19.630 -2.700 13.169 1.00 89.44 264 THR A C 1
ATOM 2112 O O . THR A 1 264 ? -20.667 -2.067 13.372 1.00 89.44 264 THR A O 1
ATOM 2115 N N . ARG A 1 265 ? -19.401 -3.907 13.703 1.00 89.94 265 ARG A N 1
ATOM 2116 C CA . ARG A 1 265 ? -20.354 -4.570 14.605 1.00 89.94 265 ARG A CA 1
ATOM 2117 C C . ARG A 1 265 ? -20.455 -3.836 15.933 1.00 89.94 265 ARG A C 1
ATOM 2119 O O . ARG A 1 265 ? -21.560 -3.493 16.341 1.00 89.94 265 ARG A O 1
ATOM 2126 N N . VAL A 1 266 ? -19.309 -3.472 16.514 1.00 90.56 266 VAL A N 1
ATOM 2127 C CA . VAL A 1 266 ? -19.264 -2.691 17.758 1.00 90.56 266 VAL A CA 1
ATOM 2128 C C . VAL A 1 266 ? -20.009 -1.369 17.600 1.00 90.56 266 VAL A C 1
ATOM 2130 O O . VAL A 1 266 ? -20.823 -1.018 18.443 1.00 90.56 266 VAL A O 1
ATOM 2133 N N . ARG A 1 267 ? -19.827 -0.655 16.480 1.00 90.81 267 ARG A N 1
ATOM 2134 C CA . ARG A 1 267 ? -20.536 0.607 16.212 1.00 90.81 267 ARG A CA 1
ATOM 2135 C C . ARG A 1 267 ? -22.060 0.463 16.238 1.00 90.81 267 ARG A C 1
ATOM 2137 O O . ARG A 1 267 ? -22.730 1.400 16.663 1.00 90.81 267 ARG A O 1
ATOM 2144 N N . ARG A 1 268 ? -22.618 -0.669 15.787 1.00 89.75 268 ARG A N 1
ATOM 2145 C CA . ARG A 1 268 ? -24.075 -0.902 15.821 1.00 89.75 268 ARG A CA 1
ATOM 2146 C C . ARG A 1 268 ? -24.584 -1.020 17.256 1.00 89.75 268 ARG A C 1
ATOM 2148 O O . ARG A 1 268 ? -25.595 -0.408 17.578 1.00 89.75 268 ARG A O 1
ATOM 2155 N N . GLY A 1 269 ? -23.858 -1.745 18.109 1.00 85.56 269 GLY A N 1
ATOM 2156 C CA . GLY A 1 269 ? -24.173 -1.887 19.534 1.00 85.56 269 GLY A CA 1
ATOM 2157 C C . GLY A 1 269 ? -23.763 -0.688 20.393 1.00 85.56 269 GLY A C 1
ATOM 2158 O O . GLY A 1 269 ? -24.286 -0.512 21.488 1.00 85.56 269 GLY A O 1
ATOM 2159 N N . PHE A 1 270 ? -22.865 0.173 19.908 1.00 84.44 270 PHE A N 1
ATOM 2160 C CA . PHE A 1 270 ? -22.249 1.250 20.692 1.00 84.44 270 PHE A CA 1
ATOM 2161 C C . PHE A 1 270 ? -23.263 2.224 21.305 1.00 84.44 270 PHE A C 1
ATOM 2163 O O . PHE A 1 270 ? -23.060 2.719 22.413 1.00 84.44 270 PHE A O 1
ATOM 2170 N N . ARG A 1 271 ? -24.391 2.477 20.625 1.00 79.56 271 ARG A N 1
ATOM 2171 C CA . ARG A 1 271 ? -25.457 3.348 21.150 1.00 79.56 271 ARG A CA 1
ATOM 2172 C C . ARG A 1 271 ? -26.050 2.822 22.464 1.00 79.56 271 ARG A C 1
ATOM 2174 O O . ARG A 1 271 ? -26.415 3.638 23.303 1.00 79.56 271 ARG A O 1
ATOM 2181 N N . ASN A 1 272 ? -26.076 1.504 22.656 1.00 81.44 272 ASN A N 1
ATOM 2182 C CA . ASN A 1 272 ? -26.603 0.856 23.861 1.00 81.44 272 ASN A CA 1
ATOM 2183 C C . ASN A 1 272 ? -25.598 0.882 25.022 1.00 81.44 272 ASN A C 1
ATOM 2185 O O . ASN A 1 272 ? -25.984 0.746 26.174 1.00 81.44 272 ASN A O 1
ATOM 2189 N N . ILE A 1 273 ? -24.310 1.075 24.724 1.00 77.31 273 ILE A N 1
ATOM 2190 C CA . ILE A 1 273 ? -23.253 1.261 25.729 1.00 77.31 273 ILE A CA 1
ATOM 2191 C C . ILE A 1 273 ? -23.258 2.715 26.213 1.00 77.31 273 ILE A C 1
ATOM 2193 O O . ILE A 1 273 ? -23.072 3.001 27.390 1.00 77.31 273 ILE A O 1
ATOM 2197 N N . ARG A 1 274 ? -23.516 3.668 25.307 1.00 69.00 274 ARG A N 1
ATOM 2198 C CA . ARG A 1 274 ? -23.538 5.100 25.638 1.00 69.00 274 ARG A CA 1
ATOM 2199 C C . ARG A 1 274 ? -24.541 5.449 26.741 1.00 69.00 274 ARG A C 1
ATOM 2201 O O . ARG A 1 274 ? -24.294 6.392 27.478 1.00 69.00 274 ARG A O 1
ATOM 2208 N N . THR A 1 275 ? -25.652 4.726 26.850 1.00 68.88 275 THR A N 1
ATOM 2209 C CA . THR A 1 275 ? -26.674 4.971 27.880 1.00 68.88 275 THR A CA 1
ATOM 2210 C C . THR A 1 275 ? -26.223 4.588 29.286 1.00 68.88 275 THR A C 1
ATOM 2212 O O . THR A 1 275 ? -26.783 5.102 30.245 1.00 68.88 275 THR A O 1
ATOM 2215 N N . THR A 1 276 ? -25.234 3.701 29.418 1.00 72.12 276 THR A N 1
ATOM 2216 C CA . THR A 1 276 ? -24.720 3.225 30.712 1.00 72.12 276 THR A CA 1
ATOM 2217 C C . THR A 1 276 ? -23.338 3.780 31.047 1.00 72.12 276 THR A C 1
ATOM 2219 O O . THR A 1 276 ? -22.882 3.641 32.180 1.00 72.12 276 THR A O 1
ATOM 2222 N N . LEU A 1 277 ? -22.670 4.436 30.092 1.00 69.31 277 LEU A N 1
ATOM 2223 C CA . LEU A 1 277 ? -21.401 5.110 30.337 1.00 69.31 277 LEU A CA 1
ATOM 2224 C C . LEU A 1 277 ? -21.625 6.387 31.163 1.00 69.31 277 LEU A C 1
ATOM 2226 O O . LEU A 1 277 ? -22.403 7.250 30.742 1.00 69.31 277 LEU A O 1
ATOM 2230 N N . PRO A 1 278 ? -20.925 6.561 32.299 1.00 65.88 278 PRO A N 1
ATOM 2231 C CA . PRO A 1 278 ? -20.962 7.817 33.034 1.00 65.88 278 PRO A CA 1
ATOM 2232 C C . PRO A 1 278 ? -20.456 8.944 32.128 1.00 65.88 278 PRO A C 1
ATOM 2234 O O . PRO A 1 278 ? -19.449 8.784 31.439 1.00 65.88 278 PRO A O 1
ATOM 2237 N N . CYS A 1 279 ? -21.161 10.079 32.096 1.00 65.25 279 CYS A N 1
ATOM 2238 C CA . CYS A 1 279 ? -20.725 11.246 31.332 1.00 65.25 279 CYS A CA 1
ATOM 2239 C C . CYS A 1 279 ? -19.547 11.895 32.077 1.00 65.25 279 CYS A C 1
ATOM 2241 O O . CYS A 1 279 ? -19.766 12.475 33.140 1.00 65.25 279 CYS A O 1
ATOM 2243 N N . PRO A 1 280 ? -18.304 11.821 31.561 1.00 62.91 280 PRO A N 1
ATOM 2244 C CA . PRO A 1 280 ? -17.131 12.295 32.296 1.00 62.91 280 PRO A CA 1
ATOM 2245 C C . PRO A 1 280 ? -17.038 13.827 32.334 1.00 62.91 280 PRO A C 1
ATOM 2247 O O . PRO A 1 280 ? -16.169 14.383 32.995 1.00 62.91 280 PRO A O 1
ATOM 2250 N N . THR A 1 281 ? -17.904 14.523 31.596 1.00 58.28 281 THR A N 1
ATOM 2251 C CA . THR A 1 281 ? -17.927 15.981 31.490 1.00 58.28 281 THR A CA 1
ATOM 2252 C C . THR A 1 281 ? -19.296 16.512 31.890 1.00 58.28 281 THR A C 1
ATOM 2254 O O . THR A 1 281 ? -20.326 16.056 31.394 1.00 58.28 281 THR A O 1
ATOM 2257 N N . ALA A 1 282 ? -19.305 17.489 32.795 1.00 65.75 282 ALA A N 1
ATOM 2258 C CA . ALA A 1 282 ? -20.496 18.274 33.080 1.00 65.75 282 ALA A CA 1
ATOM 2259 C C . ALA A 1 282 ? -20.825 19.167 31.874 1.00 65.75 282 ALA A C 1
ATOM 2261 O O . ALA A 1 282 ? -19.928 19.585 31.137 1.00 65.75 282 ALA A O 1
ATOM 2262 N N . VAL A 1 283 ? -22.109 19.484 31.685 1.00 72.06 283 VAL A N 1
ATOM 2263 C CA . VAL A 1 283 ? -22.533 20.498 30.711 1.00 72.06 283 VAL A CA 1
ATOM 2264 C C . VAL A 1 283 ? -21.756 21.787 30.988 1.00 72.06 283 VAL A C 1
ATOM 2266 O O . VAL A 1 283 ? -21.690 22.236 32.135 1.00 72.06 283 VAL A O 1
ATOM 2269 N N . ALA A 1 284 ? -21.141 22.362 29.951 1.00 64.94 284 ALA A N 1
ATOM 2270 C CA . ALA A 1 284 ? -20.407 23.615 30.079 1.00 64.94 284 ALA A CA 1
ATOM 2271 C C . ALA A 1 284 ? -21.334 24.685 30.675 1.00 64.94 284 ALA A C 1
ATOM 2273 O O . ALA A 1 284 ? -22.407 24.952 30.130 1.00 64.94 284 ALA A O 1
ATOM 2274 N N . ARG A 1 285 ? -20.938 25.285 31.805 1.00 67.12 285 ARG A N 1
ATOM 2275 C CA . ARG A 1 285 ? -21.699 26.397 32.383 1.00 67.12 285 ARG A CA 1
ATOM 2276 C C . ARG A 1 285 ? -21.629 27.578 31.410 1.00 67.12 285 ARG A C 1
ATOM 2278 O O . ARG A 1 285 ? -20.522 27.918 30.985 1.00 67.12 285 ARG A O 1
ATOM 2285 N N . PRO A 1 286 ? -22.761 28.209 31.055 1.00 67.50 286 PRO A N 1
ATOM 2286 C CA . PRO A 1 286 ? -22.740 29.430 30.264 1.00 67.50 286 PRO A CA 1
ATOM 2287 C C . PRO A 1 286 ? -21.865 30.471 30.968 1.00 67.50 286 PRO A C 1
ATOM 2289 O O . PRO A 1 286 ? -22.072 30.762 32.144 1.00 67.50 286 PRO A O 1
ATOM 2292 N N . SER A 1 287 ? -20.883 31.031 30.262 1.00 70.50 287 SER A N 1
ATOM 2293 C CA . SER A 1 287 ? -20.014 32.089 30.797 1.00 70.50 287 SER A CA 1
ATOM 2294 C C . SER A 1 287 ? -20.708 33.452 30.873 1.00 70.50 287 SER A C 1
ATOM 2296 O O . SER A 1 287 ? -20.125 34.413 31.368 1.00 70.50 287 SER A O 1
ATOM 2298 N N . ARG A 1 288 ? -21.949 33.551 30.380 1.00 68.06 288 ARG A N 1
ATOM 2299 C CA . ARG A 1 288 ? -22.782 34.751 30.434 1.00 68.06 288 ARG A CA 1
ATOM 2300 C C . ARG A 1 288 ? -24.164 34.395 30.989 1.00 68.06 288 ARG A C 1
ATOM 2302 O O . ARG A 1 288 ? -24.725 33.387 30.548 1.00 68.06 288 ARG A O 1
ATOM 2309 N N . PRO A 1 289 ? -24.718 35.194 31.917 1.00 65.94 289 PRO A N 1
ATOM 2310 C CA . PRO A 1 289 ? -26.122 35.090 32.295 1.00 65.94 289 PRO A CA 1
ATOM 2311 C C . PRO A 1 289 ? -27.006 35.203 31.047 1.00 65.94 289 PRO A C 1
ATOM 2313 O O . PRO A 1 289 ? -26.723 36.002 30.153 1.00 65.94 289 PRO A O 1
ATOM 2316 N N . GLY A 1 290 ? -28.055 34.381 30.965 1.00 68.19 290 GLY A N 1
ATOM 2317 C CA . GLY A 1 290 ? -29.071 34.538 29.925 1.00 68.19 290 GLY A CA 1
ATOM 2318 C C . GLY A 1 290 ? -29.767 35.900 30.052 1.00 68.19 290 GLY A C 1
ATOM 2319 O O . GLY A 1 290 ? -29.806 36.450 31.154 1.00 68.19 290 GLY A O 1
ATOM 2320 N N . PRO A 1 291 ? -30.312 36.456 28.957 1.00 59.09 291 PRO A N 1
ATOM 2321 C CA . PRO A 1 291 ? -31.012 37.737 28.985 1.00 59.09 291 PRO A CA 1
ATOM 2322 C C . PRO A 1 291 ? -32.308 37.576 29.791 1.00 59.09 291 PRO A C 1
ATOM 2324 O O . PRO A 1 291 ? -33.318 37.115 29.269 1.00 59.09 291 PRO A O 1
ATOM 2327 N N . GLY A 1 292 ? -32.254 37.861 31.091 1.00 66.19 292 GLY A N 1
ATOM 2328 C CA . GLY A 1 292 ? -33.394 37.660 31.988 1.00 66.19 292 GLY A CA 1
ATOM 2329 C C . GLY A 1 292 ? -33.082 37.615 33.485 1.00 66.19 292 GLY A C 1
ATOM 2330 O O . GLY A 1 292 ? -33.877 37.048 34.233 1.00 66.19 292 GLY A O 1
ATOM 2331 N N . ARG A 1 293 ? -31.951 38.167 33.934 1.00 43.81 293 ARG A N 1
ATOM 2332 C CA . ARG A 1 293 ? -31.691 38.523 35.335 1.00 43.81 293 ARG A CA 1
ATOM 2333 C C . ARG A 1 293 ? -30.900 39.814 35.397 1.00 43.81 293 ARG A C 1
ATOM 2335 O O . ARG A 1 293 ? -30.011 39.965 34.530 1.00 43.81 293 ARG A O 1
#

Sequence (293 aa):
MNKLFNRSAGGIGLSLMRVPMGSSDYTATPPTYSYDDNNNVADPTLAHFSITHDQAYTIPILQQAQSLNPSMKLLANDWSPPAWMKSNDSMLGANGQGAPAGTLNSDDYGPARPVLRQIPYETARIRFWQRLHPRAWRHSAWSDHRGQLPTIEGTLIRLDVDHLPSGGTPKPVWLWFSDPTPADADTDTAWHAFLRRFDLEHTFRFLKQTLGWTRPRLREPAAADRWTCLVLAAHTQLRLARPLSADLRRPWERPQPPERLTPTRVRRGFRNIRTTLPCPTAVARPSRPGPGR

pLDDT: mean 77.39, std 11.79, range [42.72, 95.0]

Radius of gyration: 24.57 Å; chains: 1; bounding box: 63×62×63 Å

Organism: NCBI:txid2567942

InterPro domains:
  IPR001139 Glycoside hydrolase family 30 [PTHR11069] (1-97)
  IPR012337 Ribonuclease H-like superfamily [SSF53098] (163-242)
  IPR017853 Glycoside hydrolase superfamily [SSF51445] (1-109)
  IPR033453 Glycosyl hydrolase family 30, TIM-barrel domain [PF02055] (8-129)